Protein AF-A0A7S3ATZ0-F1 (afdb_monomer_lite)

Organism: NCBI:txid156174

Foldseek 3Di:
DVLPPVLQVVLQVPFDDFPDLAQVSSQVRSLLQLVQKDAFDPLFKAFEFEDEDDPDHGPLRPPVDPDSLDQDGQWMWGWIAGPDPFGVLKTKIKIKHKLAQDFWEKEKEFEDQDPPDDPLRPPAGTKIWMATPDDFGKTKIWDWDFDPDPDGHIHTDIDIDTPVVPDPCVVDNDDDPVVVVVVCVVVVGCNPPQDPSNSVSSCSRHVVVVVCCVVVVDHHHYDYRHHRTDVVSQVSCVVSPNPGDDDDDQDDDVPDDGPVVDDDDDDDDDDDDPSPPRRPDDDDDDDDMHMYMYIYGDDDDDPDPPPDPDDDDDDDDDDDDDDDDDD

Radius of gyration: 25.79 Å; chains: 1; bounding box: 56×49×107 Å

pLDDT: mean 75.47, std 26.55, range [22.03, 98.38]

Sequence (327 aa):
VMQNHLLQVLALVAMEQPLSFGAEHIRTEKLKVLQAIKVLTLDDLVTGQYTRCGNHKGYLEDPSIENTESTTETFAAAVLHIHNPRWDGVPFILKAGKAVTDRKAEVRIQFHTVPGAVSALTDVAANELVVRLQPEETIYWKVINKVPALKFEVQQMRMDLLYASKFDEETQPVPEAYERLLLECLAADHSHFVSADELLESWRIFTPVLRRLQDEKIKPHPYPFGSRGPSAADALAHKYGMSKFGGGITPYVEGQPPKSYAAEEEPPDDGMSESASVCSHLTSTTSHGHGSLVVPFAALPEIGVSATSASSPAVERPAPPKSMSGT

InterPro domains:
  IPR001282 Glucose-6-phosphate dehydrogenase [PR00079] (2-18)
  IPR001282 Glucose-6-phosphate dehydrogenase [PR00079] (86-112)
  IPR001282 Glucose-6-phosphate dehydrogenase [PTHR23429] (1-244)
  IPR022675 Glucose-6-phosphate dehydrogenase, C-terminal [PF02781] (1-241)

Secondary structure (DSSP, 8-state):
-IIIIIHHHHHHHHPPPPSSSSHHHHHHHHHHHHHHBPPP-GGGEEEEEEE-BTTBPPGGGSTT---TT----SEEEEEEEB-STTTTT-EEEEEEESS-S---EEEEEEEPPPTT--TTSTTSPPPEEEEEEESS-EEEEEEEEE-SSSS--EEEEEEEEEGGGTS-TTTSPPPPHHHHHHHHHHTT--TTSPPHHHHHHHHHHHHHHHHHHHHHTPPPEEEETTSSS-HHHHHHHHHTT---S-PPP---BTTB--GGGSPPPPPPPS-S-TTSGGGG---------EEEEEEEEPPPP--------------PPPPPPPPP---

Structure (mmCIF, N/CA/C/O backbone):
data_AF-A0A7S3ATZ0-F1
#
_entry.id   AF-A0A7S3ATZ0-F1
#
loop_
_atom_site.group_PDB
_atom_site.id
_atom_site.type_symbol
_atom_site.label_atom_id
_atom_site.label_alt_id
_atom_site.label_comp_id
_atom_site.label_asym_id
_atom_site.label_entity_id
_atom_site.label_seq_id
_atom_site.pdbx_PDB_ins_code
_atom_site.Cartn_x
_atom_site.Cartn_y
_atom_site.Cartn_z
_atom_site.occupancy
_atom_site.B_iso_or_equiv
_atom_site.auth_seq_id
_atom_site.auth_comp_id
_atom_site.auth_asym_id
_atom_site.auth_atom_id
_atom_site.pdbx_PDB_model_num
ATOM 1 N N . VAL A 1 1 ? 8.275 -2.253 -3.401 1.00 90.75 1 VAL A N 1
ATOM 2 C CA . VAL A 1 1 ? 7.365 -1.344 -2.659 1.00 90.75 1 VAL A CA 1
ATOM 3 C C . VAL A 1 1 ? 6.007 -1.981 -2.428 1.00 90.75 1 VAL A C 1
ATOM 5 O O . VAL A 1 1 ? 5.640 -2.140 -1.275 1.00 90.75 1 VAL A O 1
ATOM 8 N N . MET A 1 2 ? 5.264 -2.358 -3.477 1.00 94.56 2 MET A N 1
ATOM 9 C CA . MET A 1 2 ? 3.920 -2.923 -3.292 1.00 94.56 2 MET A CA 1
ATOM 10 C C . MET A 1 2 ? 3.943 -4.319 -2.644 1.00 94.56 2 MET A C 1
ATOM 12 O O . MET A 1 2 ? 3.370 -4.486 -1.575 1.00 94.56 2 MET A O 1
ATOM 16 N N . GLN A 1 3 ? 4.674 -5.276 -3.233 1.00 95.31 3 GLN A N 1
ATOM 17 C CA . GLN A 1 3 ? 4.764 -6.657 -2.729 1.00 95.31 3 GLN A CA 1
ATOM 18 C C . GLN A 1 3 ? 5.357 -6.767 -1.312 1.00 95.31 3 GLN A C 1
ATOM 20 O O . GLN A 1 3 ? 4.976 -7.672 -0.578 1.00 95.31 3 GLN A O 1
ATOM 25 N N . ASN A 1 4 ? 6.247 -5.852 -0.911 1.00 92.88 4 ASN A N 1
ATOM 26 C CA . ASN A 1 4 ? 6.840 -5.853 0.427 1.00 92.88 4 ASN A CA 1
ATOM 27 C C . ASN A 1 4 ? 6.166 -4.829 1.359 1.00 92.88 4 ASN A C 1
ATOM 29 O O . ASN A 1 4 ? 5.307 -5.196 2.145 1.00 92.88 4 ASN A O 1
ATOM 33 N N . HIS A 1 5 ? 6.515 -3.545 1.273 1.00 93.94 5 HIS A N 1
ATOM 34 C CA . HIS A 1 5 ? 6.179 -2.527 2.261 1.00 93.94 5 HIS A CA 1
ATOM 35 C C . HIS A 1 5 ? 4.670 -2.324 2.378 1.00 93.94 5 HIS A C 1
ATOM 37 O O . HIS A 1 5 ? 4.139 -2.388 3.480 1.00 93.94 5 HIS A O 1
ATOM 43 N N . LEU A 1 6 ? 3.964 -2.129 1.258 1.00 96.12 6 LEU A N 1
ATOM 44 C CA . LEU A 1 6 ? 2.517 -1.906 1.310 1.00 96.12 6 LEU A CA 1
ATOM 45 C C . LEU A 1 6 ? 1.755 -3.152 1.748 1.00 96.12 6 LEU A C 1
ATOM 47 O O . LEU A 1 6 ? 0.800 -3.031 2.508 1.00 96.12 6 LEU A O 1
ATOM 51 N N . LEU A 1 7 ? 2.186 -4.338 1.316 1.00 96.81 7 LEU A N 1
ATOM 52 C CA . LEU A 1 7 ? 1.560 -5.584 1.743 1.00 96.81 7 LEU A CA 1
ATOM 53 C C . LEU A 1 7 ? 1.782 -5.858 3.239 1.00 96.81 7 LEU A C 1
ATOM 55 O O . LEU A 1 7 ? 0.879 -6.336 3.916 1.00 96.81 7 LEU A O 1
ATOM 59 N N . GLN A 1 8 ? 2.954 -5.509 3.775 1.00 95.69 8 GLN A N 1
ATOM 60 C CA . GLN A 1 8 ? 3.247 -5.618 5.205 1.00 95.69 8 GLN A CA 1
ATOM 61 C C . GLN A 1 8 ? 2.400 -4.647 6.036 1.00 95.69 8 GLN A C 1
ATOM 63 O O . GLN A 1 8 ? 1.838 -5.044 7.055 1.00 95.69 8 GLN A O 1
ATOM 68 N N . VAL A 1 9 ? 2.236 -3.404 5.572 1.00 96.56 9 VAL A N 1
ATOM 69 C CA . VAL A 1 9 ? 1.317 -2.442 6.199 1.00 96.56 9 VAL A CA 1
ATOM 70 C C . VAL A 1 9 ? -0.130 -2.941 6.114 1.00 96.56 9 VAL A C 1
ATOM 72 O O . VAL A 1 9 ? -0.846 -2.885 7.108 1.00 96.56 9 VAL A O 1
ATOM 75 N N . LEU A 1 10 ? -0.552 -3.494 4.972 1.00 97.50 10 LEU A N 1
ATOM 76 C CA . LEU A 1 10 ? -1.880 -4.095 4.813 1.00 97.50 10 LEU A CA 1
ATOM 77 C C . LEU A 1 10 ? -2.105 -5.227 5.812 1.00 97.50 10 LEU A C 1
ATOM 79 O O . LEU A 1 10 ? -3.144 -5.245 6.465 1.00 97.50 10 LEU A O 1
ATOM 83 N N . ALA A 1 11 ? -1.141 -6.137 5.969 1.00 96.94 11 ALA A N 1
ATOM 84 C CA . ALA A 1 11 ? -1.255 -7.248 6.908 1.00 96.94 11 ALA A CA 1
ATOM 85 C C . ALA A 1 11 ? -1.446 -6.758 8.353 1.00 96.94 11 ALA A C 1
ATOM 87 O O . ALA A 1 11 ? -2.271 -7.311 9.070 1.00 96.94 11 ALA A O 1
ATOM 88 N N . LEU A 1 12 ? -0.752 -5.689 8.762 1.00 95.88 12 LEU A N 1
ATOM 89 C CA . LEU A 1 12 ? -0.921 -5.084 10.089 1.00 95.88 12 LEU A CA 1
ATOM 90 C C . LEU A 1 12 ? -2.282 -4.401 10.270 1.00 95.88 12 LEU A C 1
ATOM 92 O O . LEU A 1 12 ? -2.861 -4.473 11.348 1.00 95.88 12 LEU A O 1
ATOM 96 N N . VAL A 1 13 ? -2.796 -3.740 9.231 1.00 96.88 13 VAL A N 1
ATOM 97 C CA . VAL A 1 13 ? -4.112 -3.080 9.274 1.00 96.88 13 VAL A CA 1
ATOM 98 C C . VAL A 1 13 ? -5.250 -4.104 9.297 1.00 96.88 13 VAL A C 1
ATOM 100 O O . VAL A 1 13 ? -6.278 -3.867 9.926 1.00 96.88 13 VAL A O 1
ATOM 103 N N . ALA A 1 14 ? -5.076 -5.231 8.606 1.00 97.44 14 ALA A N 1
ATOM 104 C CA . ALA A 1 14 ? -6.135 -6.205 8.379 1.00 97.44 14 ALA A CA 1
ATOM 105 C C . ALA A 1 14 ? -6.120 -7.419 9.322 1.00 97.44 14 ALA A C 1
ATOM 107 O O . ALA A 1 14 ? -7.082 -8.190 9.306 1.00 97.44 14 ALA A O 1
ATOM 108 N N . MET A 1 15 ? -5.057 -7.625 10.105 1.00 97.12 15 MET A N 1
ATOM 109 C CA . MET A 1 15 ? -4.957 -8.779 11.002 1.00 97.12 15 MET A CA 1
ATOM 110 C C . MET A 1 15 ? -6.049 -8.788 12.072 1.00 97.12 15 MET A C 1
ATOM 112 O O . MET A 1 15 ? -6.543 -7.747 12.509 1.00 97.12 15 MET A O 1
ATOM 116 N N . GLU A 1 16 ? -6.410 -9.989 12.513 1.00 97.19 16 GLU A N 1
ATOM 117 C CA . GLU A 1 16 ? -7.215 -10.156 13.717 1.00 97.19 16 GLU A CA 1
ATOM 118 C C . GLU A 1 16 ? -6.412 -9.756 14.960 1.00 97.19 16 GLU A C 1
ATOM 120 O O . GLU A 1 16 ? -5.188 -9.608 14.924 1.00 97.19 16 GLU A O 1
ATOM 125 N N . GLN A 1 17 ? -7.105 -9.596 16.086 1.00 96.50 17 GLN A N 1
ATOM 126 C CA . GLN A 1 17 ? -6.434 -9.360 17.356 1.00 96.50 17 GLN A CA 1
ATOM 127 C C . GLN A 1 17 ? -5.549 -10.571 17.709 1.00 96.50 17 GLN A C 1
ATOM 129 O O . GLN A 1 17 ? -6.076 -11.675 17.876 1.00 96.50 17 GLN A O 1
ATOM 134 N N . PRO A 1 18 ? -4.225 -10.392 17.868 1.00 95.62 18 PRO A N 1
ATOM 135 C CA . PRO A 1 18 ? -3.355 -11.491 18.252 1.00 95.62 18 PRO A CA 1
ATOM 136 C C . PRO A 1 18 ? -3.586 -11.877 19.718 1.00 95.62 18 PRO A C 1
ATOM 138 O O . PRO A 1 18 ? -3.985 -11.055 20.544 1.00 95.62 18 PRO A O 1
ATOM 141 N N . LEU A 1 19 ? -3.271 -13.129 20.064 1.00 95.19 19 LEU A N 1
ATOM 142 C CA . LEU A 1 19 ? -3.387 -13.643 21.438 1.00 95.19 19 LEU A CA 1
ATOM 143 C C . LEU A 1 19 ? -2.526 -12.861 22.443 1.00 95.19 19 LEU A C 1
ATOM 145 O O . LEU A 1 19 ? -2.874 -12.742 23.616 1.00 95.19 19 LEU A O 1
ATOM 149 N N . SER A 1 20 ? -1.388 -12.341 21.989 1.00 94.06 20 SER A N 1
ATOM 150 C CA . SER A 1 20 ? -0.549 -11.397 22.725 1.00 94.06 20 SER A CA 1
ATOM 151 C C . SER A 1 20 ? 0.335 -10.615 21.751 1.00 94.06 20 SER A C 1
ATOM 153 O O . SER A 1 20 ? 0.371 -10.916 20.560 1.00 94.06 20 SER A O 1
ATOM 155 N N . PHE A 1 21 ? 1.109 -9.657 22.261 1.00 90.38 21 PHE A N 1
ATOM 156 C CA . PHE A 1 21 ? 2.118 -8.936 21.477 1.00 90.38 21 PHE A CA 1
ATOM 157 C C . PHE A 1 21 ? 3.422 -9.723 21.254 1.00 90.38 21 PHE A C 1
ATOM 159 O O . PHE A 1 21 ? 4.434 -9.141 20.886 1.00 90.38 21 PHE A O 1
ATOM 166 N N . GLY A 1 22 ? 3.429 -11.038 21.495 1.00 91.19 22 GLY A N 1
ATOM 167 C CA . GLY A 1 22 ? 4.570 -11.882 21.144 1.00 91.19 22 GLY A CA 1
ATOM 168 C C . GLY A 1 22 ? 4.713 -12.023 19.626 1.00 91.19 22 GLY A C 1
ATOM 169 O O . GLY A 1 22 ? 3.710 -12.177 18.926 1.00 91.19 22 GLY A O 1
ATOM 170 N N . ALA A 1 23 ? 5.957 -12.030 19.136 1.00 91.00 23 ALA A N 1
ATOM 171 C CA . ALA A 1 23 ? 6.291 -12.073 17.709 1.00 91.00 23 ALA A CA 1
ATOM 172 C C . ALA A 1 23 ? 5.500 -13.133 16.928 1.00 91.00 23 ALA A C 1
ATOM 174 O O . ALA A 1 23 ? 4.887 -12.831 15.906 1.00 91.00 23 ALA A O 1
ATOM 175 N N . GLU A 1 24 ? 5.454 -14.365 17.437 1.00 92.50 24 GLU A N 1
ATOM 176 C CA . GLU A 1 24 ? 4.786 -15.485 16.766 1.00 92.50 24 GLU A CA 1
ATOM 177 C C . GLU A 1 24 ? 3.262 -15.323 16.693 1.00 92.50 24 GLU A C 1
ATOM 179 O O . GLU A 1 24 ? 2.648 -15.690 15.691 1.00 92.50 24 GLU A O 1
ATOM 184 N N . HIS A 1 25 ? 2.635 -14.715 17.705 1.00 94.44 25 HIS A N 1
ATOM 185 C CA . HIS A 1 25 ? 1.196 -14.449 17.677 1.00 94.44 25 HIS A CA 1
ATOM 186 C C . HIS A 1 25 ? 0.850 -13.368 16.650 1.00 94.44 25 HIS A C 1
ATOM 188 O O . HIS A 1 25 ? -0.097 -13.537 15.887 1.00 94.44 25 HIS A O 1
ATOM 194 N N . ILE A 1 26 ? 1.646 -12.296 16.571 1.00 94.19 26 ILE A N 1
ATOM 195 C CA . ILE A 1 26 ? 1.470 -11.244 15.558 1.00 94.19 26 ILE A CA 1
ATOM 196 C C . ILE A 1 26 ? 1.667 -11.822 14.151 1.00 94.19 26 ILE A C 1
ATOM 198 O O . ILE A 1 26 ? 0.839 -11.617 13.264 1.00 94.19 26 ILE A O 1
ATOM 202 N N . ARG A 1 27 ? 2.741 -12.590 13.944 1.00 94.50 27 ARG A N 1
ATOM 203 C CA . ARG A 1 27 ? 3.042 -13.249 12.663 1.00 94.50 27 ARG A CA 1
ATOM 204 C C . ARG A 1 27 ? 1.935 -14.185 12.216 1.00 94.50 27 ARG A C 1
ATOM 206 O O . ARG A 1 27 ? 1.560 -14.160 11.048 1.00 94.50 27 ARG A O 1
ATOM 213 N N . THR A 1 28 ? 1.384 -14.961 13.145 1.00 95.81 28 THR A N 1
ATOM 214 C CA . THR A 1 28 ? 0.274 -15.875 12.867 1.00 95.81 28 THR A CA 1
ATOM 215 C C . THR A 1 28 ? -0.929 -15.122 12.298 1.00 95.81 28 THR A C 1
ATOM 217 O O . THR A 1 28 ? -1.471 -15.532 11.272 1.00 95.81 28 THR A O 1
ATOM 220 N N . GLU A 1 29 ? -1.327 -13.997 12.900 1.00 96.94 29 GLU A N 1
ATOM 221 C CA . GLU A 1 29 ? -2.476 -13.231 12.401 1.00 96.94 29 GLU A CA 1
ATOM 222 C C . GLU A 1 29 ? -2.180 -12.513 11.075 1.00 96.94 29 GLU A C 1
ATOM 224 O O . GLU A 1 29 ? -3.032 -12.495 10.184 1.00 96.94 29 GLU A O 1
ATOM 229 N N . LYS A 1 30 ? -0.953 -12.007 10.880 1.00 96.88 30 LYS A N 1
ATOM 230 C CA . LYS A 1 30 ? -0.514 -11.467 9.580 1.00 96.88 30 LYS A CA 1
ATOM 231 C C . LYS A 1 30 ? -0.566 -12.531 8.483 1.00 96.88 30 LYS A C 1
ATOM 233 O O . LYS A 1 30 ? -1.073 -12.267 7.394 1.00 96.88 30 LYS A O 1
ATOM 238 N N . LEU A 1 31 ? -0.070 -13.737 8.758 1.00 97.06 31 LEU A N 1
ATOM 239 C CA . LEU A 1 31 ? -0.040 -14.828 7.788 1.00 97.06 31 LEU A CA 1
ATOM 240 C C . LEU A 1 31 ? -1.453 -15.259 7.376 1.00 97.06 31 LEU A C 1
ATOM 242 O O . LEU A 1 31 ? -1.701 -15.425 6.183 1.00 97.06 31 LEU A O 1
ATOM 246 N N . LYS A 1 32 ? -2.400 -15.358 8.322 1.00 97.88 32 LYS A N 1
ATOM 247 C CA . LYS A 1 32 ? -3.812 -15.660 8.013 1.00 97.88 32 LYS A CA 1
ATOM 248 C C . LYS A 1 32 ? -4.417 -14.659 7.033 1.00 97.88 32 LYS A C 1
ATOM 250 O O . LYS A 1 32 ? -5.139 -15.056 6.120 1.00 97.88 32 LYS A O 1
ATOM 255 N N . VAL A 1 33 ? -4.112 -13.369 7.196 1.00 98.06 33 VAL A N 1
ATOM 256 C CA . VAL A 1 33 ? -4.547 -12.335 6.249 1.00 98.06 33 VAL A CA 1
ATOM 257 C C . VAL A 1 33 ? -3.968 -12.595 4.866 1.00 98.06 33 VAL A C 1
ATOM 259 O O . VAL A 1 33 ? -4.720 -12.625 3.897 1.00 98.06 33 VAL A O 1
ATOM 262 N N . LEU A 1 34 ? -2.654 -12.810 4.761 1.00 98.06 34 LEU A N 1
ATOM 263 C CA . LEU A 1 34 ? -1.998 -13.031 3.469 1.00 98.06 34 LEU A CA 1
ATOM 264 C C . LEU A 1 34 ? -2.543 -14.276 2.752 1.00 98.06 34 LEU A C 1
ATOM 266 O O . LEU A 1 34 ? -2.806 -14.224 1.552 1.00 98.06 34 LEU A O 1
ATOM 270 N N . GLN A 1 35 ? -2.801 -15.355 3.494 1.00 98.19 35 GLN A N 1
ATOM 271 C CA . GLN A 1 35 ? -3.436 -16.571 2.976 1.00 98.19 35 GLN A CA 1
ATOM 272 C C . GLN A 1 35 ? -4.861 -16.320 2.466 1.00 98.19 35 GLN A C 1
ATOM 274 O O . GLN A 1 35 ? -5.275 -16.913 1.470 1.00 98.19 35 GLN A O 1
ATOM 279 N N . ALA A 1 36 ? -5.602 -15.412 3.106 1.00 98.06 36 ALA A N 1
ATOM 280 C CA . ALA A 1 36 ? -6.949 -15.030 2.694 1.00 98.06 36 ALA A CA 1
ATOM 281 C C . ALA A 1 36 ? -6.976 -14.066 1.490 1.00 98.06 36 ALA A C 1
ATOM 283 O O . ALA A 1 36 ? -8.039 -13.856 0.903 1.00 98.06 36 ALA A O 1
ATOM 284 N N . ILE A 1 37 ? -5.844 -13.479 1.084 1.00 98.31 37 ILE A N 1
ATOM 285 C CA . ILE A 1 37 ? -5.796 -12.589 -0.081 1.00 98.31 37 ILE A CA 1
ATOM 286 C C . ILE A 1 37 ? -5.870 -13.402 -1.378 1.00 98.31 37 ILE A C 1
ATOM 288 O O . ILE A 1 37 ? -5.055 -14.300 -1.647 1.00 98.31 37 ILE A O 1
ATOM 292 N N . LYS A 1 38 ? -6.839 -13.040 -2.225 1.00 96.25 38 LYS A N 1
ATOM 293 C CA . LYS A 1 38 ? -6.933 -13.541 -3.601 1.00 96.25 38 LYS A CA 1
ATOM 294 C C . LYS A 1 38 ? -5.705 -13.144 -4.415 1.00 96.25 38 LYS A C 1
ATOM 296 O O . LYS A 1 38 ? -5.159 -12.058 -4.261 1.00 96.25 38 LYS A O 1
ATOM 301 N N . VAL A 1 39 ? -5.306 -14.026 -5.329 1.00 97.88 39 VAL A N 1
ATOM 302 C CA . VAL A 1 39 ? -4.267 -13.714 -6.317 1.00 97.88 39 VAL A CA 1
ATOM 303 C C . VAL A 1 39 ? -4.688 -12.479 -7.114 1.00 97.88 39 VAL A C 1
ATOM 305 O O . VAL A 1 39 ? -5.814 -12.424 -7.608 1.00 97.88 39 VAL A O 1
ATOM 308 N N . LEU A 1 40 ? -3.783 -11.506 -7.231 1.00 98.06 40 LEU A N 1
ATOM 309 C CA . LEU A 1 40 ? -4.034 -10.269 -7.961 1.00 98.06 40 LEU A CA 1
ATOM 310 C C . LEU A 1 40 ? -4.184 -10.563 -9.459 1.00 98.06 40 LEU A C 1
ATOM 312 O O . LEU A 1 40 ? -3.402 -11.320 -10.039 1.00 98.06 40 LEU A O 1
ATOM 316 N N . THR A 1 41 ? -5.179 -9.943 -10.087 1.00 96.94 41 THR A N 1
ATOM 317 C CA . THR A 1 41 ? -5.451 -10.071 -11.523 1.00 96.94 41 THR A CA 1
ATOM 318 C C . THR A 1 41 ? -5.247 -8.735 -12.236 1.00 96.94 41 THR A C 1
ATOM 320 O O . THR A 1 41 ? -5.147 -7.691 -11.593 1.00 96.94 41 THR A O 1
ATOM 323 N N . LEU A 1 42 ? -5.175 -8.758 -13.570 1.00 96.38 42 LEU A N 1
ATOM 324 C CA . LEU A 1 42 ? -5.035 -7.536 -14.372 1.00 96.38 42 LEU A CA 1
ATOM 325 C C . LEU A 1 42 ? -6.271 -6.624 -14.283 1.00 96.38 42 LEU A C 1
ATOM 327 O O . LEU A 1 42 ? -6.121 -5.414 -14.388 1.00 96.38 42 LEU A O 1
ATOM 331 N N . ASP A 1 43 ? -7.464 -7.172 -14.029 1.00 96.06 43 ASP A N 1
ATOM 332 C CA . ASP A 1 43 ? -8.706 -6.386 -13.912 1.00 96.06 43 ASP A CA 1
ATOM 333 C C . ASP A 1 43 ? -8.726 -5.476 -12.673 1.00 96.06 43 ASP A C 1
ATOM 335 O O . ASP A 1 43 ? -9.495 -4.510 -12.607 1.00 96.06 43 ASP A O 1
ATOM 339 N N . ASP A 1 44 ? -7.867 -5.797 -11.704 1.00 96.81 44 ASP A N 1
ATOM 340 C CA . ASP A 1 44 ? -7.693 -5.095 -10.437 1.00 96.81 44 ASP A CA 1
ATOM 341 C C . ASP A 1 44 ? -6.319 -4.426 -10.333 1.00 96.81 44 ASP A C 1
ATOM 343 O O . ASP A 1 44 ? -5.908 -4.022 -9.245 1.00 96.81 44 ASP A O 1
ATOM 347 N N . LEU A 1 45 ? -5.596 -4.302 -11.451 1.00 97.75 45 LEU A N 1
ATOM 348 C CA . LEU A 1 45 ? -4.277 -3.688 -11.510 1.00 97.75 45 LEU A CA 1
ATOM 349 C C . LEU A 1 45 ? -4.209 -2.634 -12.616 1.00 97.75 45 LEU A C 1
ATOM 351 O O . LEU A 1 45 ? -4.428 -2.905 -13.790 1.00 97.75 45 LEU A O 1
ATOM 355 N N . VAL A 1 46 ? -3.788 -1.434 -12.237 1.00 97.81 46 VAL A N 1
ATOM 356 C CA . VAL A 1 46 ? -3.403 -0.367 -13.160 1.00 97.81 46 VAL A CA 1
ATOM 357 C C . VAL A 1 46 ? -1.923 -0.082 -12.982 1.00 97.81 46 VAL A C 1
ATOM 359 O O . VAL A 1 46 ? -1.473 0.255 -11.888 1.00 97.81 46 VAL A O 1
ATOM 362 N N . THR A 1 47 ? -1.166 -0.164 -14.068 1.00 98.12 47 THR A N 1
ATOM 363 C CA . THR A 1 47 ? 0.258 0.174 -14.109 1.00 98.12 47 THR A CA 1
ATOM 364 C C . THR A 1 47 ? 0.477 1.488 -14.849 1.00 98.12 47 THR A C 1
ATOM 366 O O . THR A 1 47 ? -0.316 1.879 -15.705 1.00 98.12 47 THR A O 1
ATOM 369 N N . GLY A 1 48 ? 1.547 2.209 -14.519 1.00 97.50 48 GLY A N 1
ATOM 370 C CA . GLY A 1 48 ? 1.867 3.477 -15.165 1.00 97.50 48 GLY A CA 1
ATOM 371 C C . GLY A 1 48 ? 3.361 3.714 -15.339 1.00 97.50 48 GLY A C 1
ATOM 372 O O . GLY A 1 48 ? 4.172 3.163 -14.595 1.00 97.50 48 GLY A O 1
ATOM 373 N N . GLN A 1 49 ? 3.714 4.560 -16.306 1.00 97.69 49 GLN A N 1
ATOM 374 C CA . GLN A 1 49 ? 5.082 5.003 -16.573 1.00 97.69 49 GLN A CA 1
ATOM 375 C C . GLN A 1 49 ? 5.128 6.525 -16.768 1.00 97.69 49 GLN A C 1
ATOM 377 O O . GLN A 1 49 ? 4.337 7.075 -17.537 1.00 97.69 49 GLN A O 1
ATOM 382 N N . TYR A 1 50 ? 6.018 7.222 -16.049 1.00 96.56 50 TYR A N 1
ATOM 383 C CA . TYR A 1 50 ? 6.036 8.687 -16.095 1.00 96.56 50 TYR A CA 1
ATOM 384 C C . TYR A 1 50 ? 6.637 9.230 -17.397 1.00 96.56 50 TYR A C 1
ATOM 386 O O . TYR A 1 50 ? 7.665 8.755 -17.887 1.00 96.56 50 TYR A O 1
ATOM 394 N N . THR A 1 51 ? 6.024 10.287 -17.921 1.00 96.62 51 THR A N 1
ATOM 395 C CA . THR A 1 51 ? 6.438 11.010 -19.126 1.00 96.62 51 THR A CA 1
ATOM 396 C C . THR A 1 51 ? 6.955 12.403 -18.782 1.00 96.62 51 THR A C 1
ATOM 398 O O . THR A 1 51 ? 6.689 12.938 -17.702 1.00 96.62 51 THR A O 1
ATOM 401 N N . ARG A 1 52 ? 7.685 13.015 -19.719 1.00 95.38 52 ARG A N 1
ATOM 402 C CA . ARG A 1 52 ? 8.231 14.368 -19.570 1.00 95.38 52 ARG A CA 1
ATOM 403 C C . ARG A 1 52 ? 7.136 15.382 -19.211 1.00 95.38 52 ARG A C 1
ATOM 405 O O . ARG A 1 52 ? 6.096 15.414 -19.865 1.00 95.38 52 ARG A O 1
ATOM 412 N N . CYS A 1 53 ? 7.391 16.235 -18.217 1.00 93.25 53 CYS A N 1
ATOM 413 C CA . CYS A 1 53 ? 6.628 17.470 -17.968 1.00 93.25 53 CYS A CA 1
ATOM 414 C C . CYS A 1 53 ? 7.625 18.615 -17.806 1.00 93.25 53 CYS A C 1
ATOM 416 O O . CYS A 1 53 ? 8.503 18.564 -16.941 1.00 93.25 53 CYS A O 1
ATOM 418 N N . GLY A 1 54 ? 7.504 19.649 -18.641 1.00 90.94 54 GLY A N 1
ATOM 419 C CA . GLY A 1 54 ? 8.377 20.820 -18.573 1.00 90.94 54 GLY A CA 1
ATOM 420 C C . GLY A 1 54 ? 9.849 20.428 -18.727 1.00 90.94 54 GLY A C 1
ATOM 421 O O . GLY A 1 54 ? 10.229 19.814 -19.728 1.00 90.94 54 GLY A O 1
ATOM 422 N N . ASN A 1 55 ? 10.657 20.760 -17.717 1.00 90.12 55 ASN A N 1
ATOM 423 C CA . ASN A 1 55 ? 12.093 20.463 -17.674 1.00 90.12 55 ASN A CA 1
ATOM 424 C C . ASN A 1 55 ? 12.425 19.091 -17.058 1.00 90.12 55 ASN A C 1
ATOM 426 O O . ASN A 1 55 ? 13.587 18.686 -17.065 1.00 90.12 55 ASN A O 1
ATOM 430 N N . HIS A 1 56 ? 11.435 18.371 -16.522 1.00 91.94 56 HIS A N 1
ATOM 431 C CA . HIS A 1 56 ? 11.637 17.055 -15.923 1.00 91.94 56 HIS A CA 1
ATOM 432 C C . HIS A 1 56 ? 11.527 15.968 -16.985 1.00 91.94 56 HIS A C 1
ATOM 434 O O . HIS A 1 56 ? 10.484 15.833 -17.627 1.00 91.94 56 HIS A O 1
ATOM 440 N N . LYS A 1 57 ? 12.602 15.193 -17.142 1.00 93.31 57 LYS A N 1
ATOM 441 C CA . LYS A 1 57 ? 12.701 14.090 -18.101 1.00 93.31 57 LYS A CA 1
ATOM 442 C C . LYS A 1 57 ? 11.701 12.969 -17.803 1.00 93.31 57 LYS A C 1
ATOM 444 O O . LYS A 1 57 ? 11.408 12.678 -16.642 1.00 93.31 57 LYS A O 1
ATOM 449 N N . GLY A 1 58 ? 11.200 12.337 -18.863 1.00 94.19 58 GLY A N 1
ATOM 450 C CA . GLY A 1 58 ? 10.414 11.101 -18.771 1.00 94.19 58 GLY A CA 1
ATOM 451 C C . GLY A 1 58 ? 11.272 9.889 -18.395 1.00 94.19 58 GLY A C 1
ATOM 452 O O . GLY A 1 58 ? 12.497 9.966 -18.428 1.00 94.19 58 GLY A O 1
ATOM 453 N N . TYR A 1 59 ? 10.642 8.761 -18.055 1.00 95.56 59 TYR A N 1
ATOM 454 C CA . TYR A 1 59 ? 11.366 7.536 -17.690 1.00 95.56 59 TYR A CA 1
ATOM 455 C C . TYR A 1 59 ? 12.299 7.101 -18.822 1.00 95.56 59 TYR A C 1
ATOM 457 O O . TYR A 1 59 ? 13.503 7.029 -18.623 1.00 95.56 59 TYR A O 1
ATOM 465 N N . LEU A 1 60 ? 11.763 6.960 -20.036 1.00 94.56 60 LEU A N 1
ATOM 466 C CA . LEU A 1 60 ? 12.503 6.547 -21.236 1.00 94.56 60 LEU A CA 1
ATOM 467 C C . LEU A 1 60 ? 13.553 7.566 -21.726 1.00 94.56 60 LEU A C 1
ATOM 469 O O . LEU A 1 60 ? 14.297 7.274 -22.654 1.00 94.56 60 LEU A O 1
ATOM 473 N N . GLU A 1 61 ? 13.604 8.763 -21.137 1.00 93.19 61 GLU A N 1
ATOM 474 C CA . GLU A 1 61 ? 14.602 9.798 -21.450 1.00 93.19 61 GLU A CA 1
ATOM 475 C C . GLU A 1 61 ? 15.818 9.746 -20.504 1.00 93.19 61 GLU A C 1
ATOM 477 O O . GLU A 1 61 ? 16.758 10.541 -20.644 1.00 93.19 61 GLU A O 1
ATOM 482 N N . ASP A 1 62 ? 15.800 8.853 -19.511 1.00 91.62 62 ASP A N 1
ATOM 483 C CA . ASP A 1 62 ? 16.944 8.583 -18.649 1.00 91.62 62 ASP A CA 1
ATOM 484 C C . ASP A 1 62 ? 18.024 7.823 -19.446 1.00 91.62 62 ASP A C 1
ATOM 486 O O . ASP A 1 62 ? 17.746 6.749 -19.984 1.00 91.62 62 ASP A O 1
ATOM 490 N N . PRO A 1 63 ? 19.265 8.344 -19.533 1.00 90.50 63 PRO A N 1
ATOM 491 C CA . PRO A 1 63 ? 20.328 7.728 -20.327 1.00 90.50 63 PRO A CA 1
ATOM 492 C C . PRO A 1 63 ? 20.763 6.345 -19.819 1.00 90.50 63 PRO A C 1
ATOM 494 O O . PRO A 1 63 ? 21.427 5.624 -20.556 1.00 90.50 63 PRO A O 1
ATOM 497 N N . SER A 1 64 ? 20.419 5.971 -18.581 1.00 92.50 64 SER A N 1
ATOM 498 C CA . SER A 1 64 ? 20.664 4.623 -18.050 1.00 92.50 64 SER A CA 1
ATOM 499 C C . SER A 1 64 ? 19.699 3.567 -18.601 1.00 92.50 64 SER A C 1
ATOM 501 O O . SER A 1 64 ? 19.903 2.373 -18.384 1.00 92.50 64 SER A O 1
ATOM 503 N N . ILE A 1 65 ? 18.653 3.982 -19.322 1.00 91.81 65 ILE A N 1
ATOM 504 C CA . ILE A 1 65 ? 17.665 3.088 -19.917 1.00 91.81 65 ILE A CA 1
ATOM 505 C C . ILE A 1 65 ? 18.017 2.853 -21.381 1.00 91.81 65 ILE A C 1
ATOM 507 O O . ILE A 1 65 ? 17.679 3.636 -22.263 1.00 91.81 65 ILE A O 1
ATOM 511 N N . GLU A 1 66 ? 18.678 1.729 -21.642 1.00 88.50 66 GLU A N 1
ATOM 512 C CA . GLU A 1 66 ? 19.110 1.347 -22.992 1.00 88.50 66 GLU A CA 1
ATOM 513 C C . GLU A 1 66 ? 17.933 0.975 -23.912 1.00 88.50 66 GLU A C 1
ATOM 515 O O . GLU A 1 66 ? 17.999 1.158 -25.126 1.00 88.50 66 GLU A O 1
ATOM 520 N N . ASN A 1 67 ? 16.841 0.453 -23.341 1.00 89.62 67 ASN A N 1
ATOM 521 C CA . ASN A 1 67 ? 15.662 0.027 -24.091 1.00 89.62 67 ASN A CA 1
ATOM 522 C C . ASN A 1 67 ? 14.588 1.125 -24.130 1.00 89.62 67 ASN A C 1
ATOM 524 O O . ASN A 1 67 ? 13.825 1.294 -23.177 1.00 89.62 67 ASN A O 1
ATOM 528 N N . THR A 1 68 ? 14.466 1.806 -25.269 1.00 87.56 68 THR A N 1
ATOM 529 C CA . THR A 1 68 ? 13.451 2.848 -25.498 1.00 87.56 68 THR A CA 1
ATOM 530 C C . THR A 1 68 ? 12.017 2.316 -25.586 1.00 87.56 68 THR A C 1
ATOM 532 O O . THR A 1 68 ? 11.081 3.097 -25.472 1.00 87.56 68 THR A O 1
ATOM 535 N N . GLU A 1 69 ? 11.821 1.001 -25.728 1.00 89.94 69 GLU A N 1
ATOM 536 C CA . GLU A 1 69 ? 10.511 0.330 -25.670 1.00 89.94 69 GLU A CA 1
ATOM 537 C C . GLU A 1 69 ? 10.287 -0.374 -24.316 1.00 89.94 69 GLU A C 1
ATOM 539 O O . GLU A 1 69 ? 9.540 -1.351 -24.222 1.00 89.94 69 GLU A O 1
ATOM 544 N N . SER A 1 70 ? 10.966 0.073 -23.254 1.00 94.06 70 SER A N 1
ATOM 545 C CA . SER A 1 70 ? 10.806 -0.488 -21.910 1.00 94.06 70 SER A CA 1
ATOM 546 C C . SER A 1 70 ? 9.366 -0.346 -21.407 1.00 94.06 70 SER A C 1
ATOM 548 O O . SER A 1 70 ? 8.827 0.756 -21.304 1.00 94.06 70 SER A O 1
ATOM 550 N N . THR A 1 71 ? 8.754 -1.468 -21.027 1.00 94.94 71 THR A N 1
ATOM 551 C CA . THR A 1 71 ? 7.415 -1.521 -20.416 1.00 94.94 71 THR A CA 1
ATOM 552 C C . THR A 1 71 ? 7.461 -1.512 -18.888 1.00 94.94 71 THR A C 1
ATOM 554 O O . THR A 1 71 ? 6.437 -1.728 -18.251 1.00 94.94 71 THR A O 1
ATOM 557 N N . THR A 1 72 ? 8.630 -1.253 -18.291 1.00 95.25 72 THR A N 1
ATOM 558 C CA . THR A 1 72 ? 8.800 -1.229 -16.834 1.00 95.25 72 THR A CA 1
ATOM 559 C C . THR A 1 72 ? 7.912 -0.172 -16.190 1.00 95.25 72 THR A C 1
ATOM 561 O O . THR A 1 72 ? 7.907 1.002 -16.574 1.00 95.25 72 THR A O 1
ATOM 564 N N . GLU A 1 73 ? 7.192 -0.585 -15.161 1.00 96.19 73 GLU A N 1
ATOM 565 C CA . GLU A 1 73 ? 6.253 0.237 -14.426 1.00 96.19 73 GLU A CA 1
ATOM 566 C C . GLU A 1 73 ? 6.979 1.146 -13.426 1.00 96.19 73 GLU A C 1
ATOM 568 O O . GLU A 1 73 ? 7.822 0.719 -12.633 1.00 96.19 73 GLU A O 1
ATOM 573 N N . THR A 1 74 ? 6.606 2.422 -13.399 1.00 96.62 74 THR A N 1
ATOM 574 C CA . THR A 1 74 ? 7.044 3.389 -12.378 1.00 96.62 74 THR A CA 1
ATOM 575 C C . THR A 1 74 ? 5.920 3.759 -11.414 1.00 96.62 74 THR A C 1
ATOM 577 O O . THR A 1 74 ? 6.152 4.473 -10.434 1.00 96.62 74 THR A O 1
ATOM 580 N N . PHE A 1 75 ? 4.712 3.268 -11.688 1.00 97.50 75 PHE A N 1
ATOM 581 C CA . PHE A 1 75 ? 3.501 3.422 -10.902 1.00 97.50 75 PHE A CA 1
ATOM 582 C C . PHE A 1 75 ? 2.677 2.132 -10.951 1.00 97.50 75 PHE A C 1
ATOM 584 O O . PHE A 1 75 ? 2.584 1.496 -11.999 1.00 97.50 75 PHE A O 1
ATOM 591 N N . ALA A 1 76 ? 2.032 1.781 -9.843 1.00 97.50 76 ALA A N 1
ATOM 592 C CA . ALA A 1 76 ? 1.024 0.734 -9.788 1.00 97.50 76 ALA A CA 1
ATOM 593 C C . ALA A 1 76 ? -0.084 1.100 -8.790 1.00 97.50 76 ALA A C 1
ATOM 595 O O . ALA A 1 76 ? 0.198 1.565 -7.683 1.00 97.50 76 ALA A O 1
ATOM 596 N N . ALA A 1 77 ? -1.333 0.850 -9.168 1.00 97.06 77 ALA A N 1
ATOM 597 C CA . ALA A 1 77 ? -2.494 0.844 -8.291 1.00 97.06 77 ALA A CA 1
ATOM 598 C C . ALA A 1 77 ? -3.161 -0.532 -8.378 1.00 97.06 77 ALA A C 1
ATOM 600 O O . ALA A 1 77 ? -3.534 -0.951 -9.469 1.00 97.06 77 ALA A O 1
ATOM 601 N N . ALA A 1 78 ? -3.280 -1.231 -7.255 1.00 97.25 78 ALA A N 1
ATOM 602 C CA . ALA A 1 78 ? -3.834 -2.576 -7.180 1.00 97.25 78 ALA A CA 1
ATOM 603 C C . ALA A 1 78 ? -4.973 -2.632 -6.164 1.00 97.25 78 ALA A C 1
ATOM 605 O O . ALA A 1 78 ? -4.857 -2.037 -5.092 1.00 97.25 78 ALA A O 1
ATOM 606 N N . VAL A 1 79 ? -6.031 -3.378 -6.470 1.00 97.06 79 VAL A N 1
ATOM 607 C CA . VAL A 1 79 ? -7.098 -3.697 -5.518 1.00 97.06 79 VAL A CA 1
ATOM 608 C C . VAL A 1 79 ? -6.947 -5.141 -5.065 1.00 97.06 79 VAL A C 1
ATOM 610 O O . VAL A 1 79 ? -6.886 -6.062 -5.873 1.00 97.06 79 VAL A O 1
ATOM 613 N N . LEU A 1 80 ? -6.852 -5.338 -3.754 1.00 97.50 80 LEU A N 1
ATOM 614 C CA . LEU A 1 80 ? -6.779 -6.647 -3.123 1.00 97.50 80 LEU A CA 1
ATOM 615 C C . LEU A 1 80 ? -8.057 -6.914 -2.335 1.00 97.50 80 LEU A C 1
ATOM 617 O O . LEU A 1 80 ? -8.630 -6.018 -1.717 1.00 97.50 80 LEU A O 1
ATOM 621 N N . HIS A 1 81 ? -8.470 -8.176 -2.329 1.00 96.56 81 HIS A N 1
ATOM 622 C CA . HIS A 1 81 ? -9.627 -8.648 -1.580 1.00 96.56 81 HIS A CA 1
ATOM 623 C C . HIS A 1 81 ? -9.191 -9.725 -0.594 1.00 96.56 81 HIS A C 1
ATOM 625 O O . HIS A 1 81 ? -8.566 -10.717 -0.987 1.00 96.56 81 HIS A O 1
ATOM 631 N N . ILE A 1 82 ? -9.533 -9.522 0.678 1.00 97.31 82 ILE A N 1
ATOM 632 C CA . ILE A 1 82 ? -9.240 -10.445 1.773 1.00 97.31 82 ILE A CA 1
ATOM 633 C C . ILE A 1 82 ? -10.494 -11.287 2.017 1.00 97.31 82 ILE A C 1
ATOM 635 O O . ILE A 1 82 ? -11.516 -10.780 2.467 1.00 97.31 82 ILE A O 1
ATOM 639 N N . HIS A 1 83 ? -10.423 -12.580 1.713 1.00 96.38 83 HIS A N 1
ATOM 640 C CA . HIS A 1 83 ? -11.537 -13.513 1.871 1.00 96.38 83 HIS A CA 1
ATOM 641 C C . HIS A 1 83 ? -11.629 -14.045 3.298 1.00 96.38 83 HIS A C 1
ATOM 643 O O . HIS A 1 83 ? -11.268 -15.185 3.585 1.00 96.38 83 HIS A O 1
ATOM 649 N N . ASN A 1 84 ? -12.134 -13.207 4.197 1.00 94.81 84 ASN A N 1
ATOM 650 C CA . ASN A 1 84 ? -12.506 -13.606 5.546 1.00 94.81 84 ASN A CA 1
ATOM 651 C C . ASN A 1 84 ? -13.775 -12.855 6.003 1.00 94.81 84 ASN A C 1
ATOM 653 O O . ASN A 1 84 ? -14.159 -11.875 5.368 1.00 94.81 84 ASN A O 1
ATOM 657 N N . PRO A 1 85 ? -14.437 -13.283 7.094 1.00 95.19 85 PRO A N 1
ATOM 658 C CA . PRO A 1 85 ? -15.681 -12.652 7.542 1.00 95.19 85 PRO A CA 1
ATOM 659 C C . PRO A 1 85 ? -15.565 -11.160 7.889 1.00 95.19 85 PRO A C 1
ATOM 661 O O . PRO A 1 85 ? -16.547 -10.437 7.773 1.00 95.19 85 PRO A O 1
ATOM 664 N N . ARG A 1 86 ? -14.388 -10.693 8.329 1.00 95.25 86 ARG A N 1
ATOM 665 C CA . ARG A 1 86 ? -14.166 -9.292 8.722 1.00 95.25 86 ARG A CA 1
ATOM 666 C C . ARG A 1 86 ? -14.111 -8.353 7.517 1.00 95.25 86 ARG A C 1
ATOM 668 O O . ARG A 1 86 ? -14.603 -7.233 7.602 1.00 95.25 86 ARG A O 1
ATOM 675 N N . TRP A 1 87 ? -13.474 -8.795 6.437 1.00 95.88 87 TRP A N 1
ATOM 676 C CA . TRP A 1 87 ? -13.135 -7.968 5.277 1.00 95.88 87 TRP A CA 1
ATOM 677 C C . TRP A 1 87 ? -13.901 -8.353 4.010 1.00 95.88 87 TRP A C 1
ATOM 679 O O . TRP A 1 87 ? -13.566 -7.886 2.919 1.00 95.88 87 TRP A O 1
ATOM 689 N N . ASP A 1 88 ? -14.933 -9.187 4.134 1.00 92.94 88 ASP A N 1
ATOM 690 C CA . ASP A 1 88 ? -15.773 -9.551 3.000 1.00 92.94 88 ASP A CA 1
ATOM 691 C C . ASP A 1 88 ? -16.414 -8.303 2.372 1.00 92.94 88 ASP A C 1
ATOM 693 O O . ASP A 1 88 ? -16.921 -7.416 3.058 1.00 92.94 88 ASP A O 1
ATOM 697 N N . GLY A 1 89 ? -16.328 -8.203 1.046 1.00 88.75 89 GLY A N 1
ATOM 698 C CA . GLY A 1 89 ? -16.796 -7.039 0.289 1.00 88.75 89 GLY A CA 1
ATOM 699 C C . GLY A 1 89 ? -15.951 -5.761 0.419 1.00 88.75 89 GLY A C 1
ATOM 700 O O . GLY A 1 89 ? -16.248 -4.786 -0.268 1.00 88.75 89 GLY A O 1
ATOM 701 N N . VAL A 1 90 ? -14.885 -5.744 1.227 1.00 93.88 90 VAL A N 1
ATOM 702 C CA . VAL A 1 90 ? -14.037 -4.559 1.436 1.00 93.88 90 VAL A CA 1
ATOM 703 C C . VAL A 1 90 ? -12.833 -4.555 0.473 1.00 93.88 90 VAL A C 1
ATOM 705 O O . VAL A 1 90 ? -11.952 -5.410 0.594 1.00 93.88 90 VAL A O 1
ATOM 708 N N . PRO A 1 91 ? -12.736 -3.606 -0.482 1.00 94.56 91 PRO A N 1
ATOM 709 C CA . PRO A 1 91 ? -11.571 -3.477 -1.368 1.00 94.56 91 PRO A CA 1
ATOM 710 C C . PRO A 1 91 ? -10.371 -2.788 -0.699 1.00 94.56 91 PRO A C 1
ATOM 712 O O . PRO A 1 91 ? -10.460 -1.634 -0.301 1.00 94.56 91 PRO A O 1
ATOM 715 N N . PHE A 1 92 ? -9.203 -3.429 -0.666 1.00 96.38 92 PHE A N 1
ATOM 716 C CA . PHE A 1 92 ? -7.953 -2.809 -0.208 1.00 96.38 92 PHE A CA 1
ATOM 717 C C . PHE A 1 92 ? -7.186 -2.234 -1.391 1.00 96.38 92 PHE A C 1
ATOM 719 O O . PHE A 1 92 ? -6.689 -2.993 -2.221 1.00 96.38 92 PHE A O 1
ATOM 726 N N . ILE A 1 93 ? -7.036 -0.911 -1.467 1.00 95.12 93 ILE A N 1
ATOM 727 C CA . ILE A 1 93 ? -6.330 -0.281 -2.585 1.00 95.12 93 ILE A CA 1
ATOM 728 C C . ILE A 1 93 ? -4.896 0.066 -2.197 1.00 95.12 93 ILE A C 1
ATOM 730 O O . ILE A 1 93 ? -4.645 0.897 -1.324 1.00 95.12 93 ILE A O 1
ATOM 734 N N . LEU A 1 94 ? -3.945 -0.557 -2.886 1.00 96.31 94 LEU A N 1
ATOM 735 C CA . LEU A 1 94 ? -2.522 -0.261 -2.803 1.00 96.31 94 LEU A CA 1
ATOM 736 C C . LEU A 1 94 ? -2.140 0.667 -3.946 1.00 96.31 94 LEU A C 1
ATOM 738 O O . LEU A 1 94 ? -2.333 0.318 -5.104 1.00 96.31 94 LEU A O 1
ATOM 742 N N . LYS A 1 95 ? -1.529 1.811 -3.654 1.00 94.38 95 LYS A N 1
ATOM 743 C CA . LYS A 1 95 ? -1.030 2.746 -4.667 1.00 94.38 95 LYS A CA 1
ATOM 744 C C . LYS A 1 95 ? 0.440 3.023 -4.417 1.00 94.38 95 LYS A C 1
ATOM 746 O O . LYS A 1 95 ? 0.796 3.445 -3.328 1.00 94.38 95 LYS A O 1
ATOM 751 N N . ALA A 1 96 ? 1.297 2.828 -5.409 1.00 95.81 96 ALA A N 1
ATOM 752 C CA . ALA A 1 96 ? 2.713 3.163 -5.326 1.00 95.81 96 ALA A CA 1
ATOM 753 C C . ALA A 1 96 ? 3.190 3.837 -6.609 1.00 95.81 96 ALA A C 1
ATOM 755 O O . ALA A 1 96 ? 2.776 3.453 -7.697 1.00 95.81 96 ALA A O 1
ATOM 756 N N . GLY A 1 97 ? 4.071 4.828 -6.495 1.00 95.00 97 GLY A N 1
ATOM 757 C CA . GLY A 1 97 ? 4.542 5.573 -7.656 1.00 95.00 97 GLY A CA 1
ATOM 758 C C . GLY A 1 97 ? 5.815 6.374 -7.427 1.00 95.00 97 GLY A C 1
ATOM 759 O O . GLY A 1 97 ? 6.138 6.791 -6.312 1.00 95.00 97 GLY A O 1
ATOM 760 N N . LYS A 1 98 ? 6.542 6.593 -8.521 1.00 93.62 98 LYS A N 1
ATOM 761 C CA . LYS A 1 98 ? 7.632 7.567 -8.639 1.00 93.62 98 LYS A CA 1
ATOM 762 C C . LYS A 1 98 ? 7.167 8.773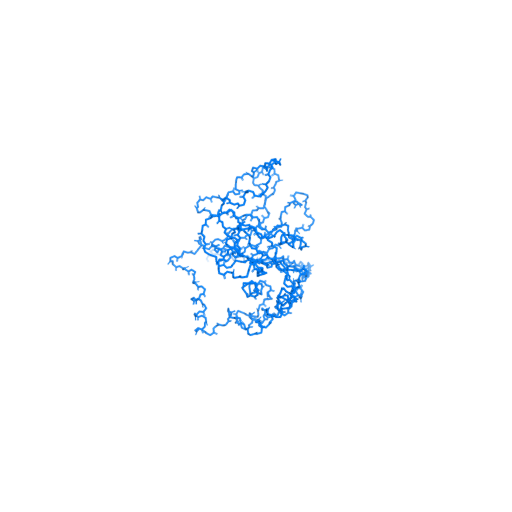 -9.448 1.00 93.62 98 LYS A C 1
ATOM 764 O O . LYS A 1 98 ? 6.206 8.660 -10.207 1.00 93.62 98 LYS A O 1
ATOM 769 N N . ALA A 1 99 ? 7.871 9.898 -9.308 1.00 93.25 99 ALA A N 1
ATOM 770 C CA . ALA A 1 99 ? 7.558 11.132 -10.033 1.00 93.25 99 ALA A CA 1
ATOM 771 C C . ALA A 1 99 ? 6.085 11.558 -9.871 1.00 93.25 99 ALA A C 1
ATOM 773 O O . ALA A 1 99 ? 5.445 11.986 -10.829 1.00 93.25 99 ALA A O 1
ATOM 774 N N . VAL A 1 100 ? 5.545 11.381 -8.663 1.00 91.69 100 VAL A N 1
ATOM 775 C CA . VAL A 1 100 ? 4.188 11.800 -8.297 1.00 91.69 100 VAL A CA 1
ATOM 776 C C . VAL A 1 100 ? 4.228 13.115 -7.522 1.00 91.69 100 VAL A C 1
ATOM 778 O O . VAL A 1 100 ? 5.284 13.474 -7.009 1.00 91.69 100 VAL A O 1
ATOM 781 N N . THR A 1 101 ? 3.091 13.812 -7.439 1.00 89.00 101 THR A N 1
ATOM 782 C CA . THR A 1 101 ? 2.967 15.147 -6.818 1.00 89.00 101 THR A CA 1
ATOM 783 C C . THR A 1 101 ? 3.576 15.229 -5.418 1.00 89.00 101 THR A C 1
ATOM 785 O O . THR A 1 101 ? 4.406 16.094 -5.163 1.00 89.00 101 THR A O 1
ATOM 788 N N . ASP A 1 102 ? 3.203 14.300 -4.532 1.00 84.81 102 ASP A N 1
ATOM 789 C CA . ASP A 1 102 ? 3.597 14.337 -3.123 1.00 84.81 102 ASP A CA 1
ATOM 790 C C . ASP A 1 102 ? 4.472 13.135 -2.759 1.00 84.81 102 ASP A C 1
ATOM 792 O O . ASP A 1 102 ? 4.110 11.978 -3.011 1.00 84.81 102 ASP A O 1
ATOM 796 N N . ARG A 1 103 ? 5.581 13.393 -2.058 1.00 86.19 103 ARG A N 1
ATOM 797 C CA . ARG A 1 103 ? 6.291 12.361 -1.295 1.00 86.19 103 ARG A CA 1
ATOM 798 C C . ARG A 1 103 ? 5.481 12.063 -0.042 1.00 86.19 103 ARG A C 1
ATOM 800 O O . ARG A 1 103 ? 5.438 12.890 0.857 1.00 86.19 103 ARG A O 1
ATOM 807 N N . LYS A 1 104 ? 4.846 10.891 0.023 1.00 88.38 104 LYS A N 1
ATOM 808 C CA . LYS A 1 104 ? 4.147 10.431 1.230 1.00 88.38 104 LYS A CA 1
ATOM 809 C C . LYS A 1 104 ? 4.013 8.916 1.318 1.00 88.38 104 LYS A C 1
ATOM 811 O O . LYS A 1 104 ? 3.937 8.232 0.295 1.00 88.38 104 LYS A O 1
ATOM 816 N N . ALA A 1 105 ? 3.929 8.422 2.548 1.00 91.50 105 ALA A N 1
ATOM 817 C CA . ALA A 1 105 ? 3.418 7.105 2.877 1.00 91.50 105 ALA A CA 1
ATOM 818 C C . ALA A 1 105 ? 2.305 7.238 3.916 1.00 91.50 105 ALA A C 1
ATOM 820 O O . ALA A 1 105 ? 2.512 7.796 4.991 1.00 91.50 105 ALA A O 1
ATOM 821 N N . GLU A 1 106 ? 1.108 6.764 3.577 1.00 93.88 106 GLU A N 1
ATOM 822 C CA . GLU A 1 106 ? -0.072 6.902 4.432 1.00 93.88 106 GLU A CA 1
ATOM 823 C C . GLU A 1 106 ? -1.005 5.699 4.305 1.00 93.88 106 GLU A C 1
ATOM 825 O O . GLU A 1 106 ? -1.171 5.142 3.215 1.00 93.88 106 GLU A O 1
ATOM 830 N N . VAL A 1 107 ? -1.637 5.350 5.422 1.00 95.44 107 VAL A N 1
ATOM 831 C CA . VAL A 1 107 ? -2.810 4.482 5.489 1.00 95.44 107 VAL A CA 1
ATOM 832 C C . VAL A 1 107 ? -4.037 5.369 5.631 1.00 95.44 107 VAL A C 1
ATOM 834 O O . VAL A 1 107 ? -4.080 6.231 6.507 1.00 95.44 107 VAL A O 1
ATOM 837 N N . ARG A 1 108 ? -5.046 5.165 4.790 1.00 94.56 108 ARG A N 1
ATOM 838 C CA . ARG A 1 108 ? -6.334 5.858 4.881 1.00 94.56 108 ARG A CA 1
ATOM 839 C C . ARG A 1 108 ? -7.440 4.839 5.066 1.00 94.56 108 ARG A C 1
ATOM 841 O O . ARG A 1 108 ? -7.607 3.970 4.224 1.00 94.56 108 ARG A O 1
ATOM 848 N N . ILE A 1 109 ? -8.206 4.974 6.135 1.00 93.69 109 ILE A N 1
ATOM 849 C CA . ILE A 1 109 ? -9.387 4.166 6.391 1.00 93.69 109 ILE A CA 1
ATOM 850 C C . ILE A 1 109 ? -10.619 5.013 6.092 1.00 93.69 109 ILE A C 1
ATOM 852 O O . ILE A 1 109 ? -10.864 5.982 6.806 1.00 93.69 109 ILE A O 1
ATOM 856 N N . GLN A 1 110 ? -11.364 4.685 5.038 1.00 89.94 110 GLN A N 1
ATOM 857 C CA . GLN A 1 110 ? -12.598 5.389 4.678 1.00 89.94 110 GLN A CA 1
ATOM 858 C C . GLN A 1 110 ? -13.802 4.624 5.230 1.00 89.94 110 GLN A C 1
ATOM 860 O O . GLN A 1 110 ? -13.996 3.446 4.943 1.00 89.94 110 GLN A O 1
ATOM 865 N N . PHE A 1 111 ? -14.613 5.272 6.055 1.00 88.00 111 PHE A N 1
ATOM 866 C CA . PHE A 1 111 ? -15.793 4.631 6.631 1.00 88.00 111 PHE A CA 1
ATOM 867 C C . PHE A 1 111 ? -16.957 4.642 5.637 1.00 88.00 111 PHE A C 1
ATOM 869 O O . PHE A 1 111 ? -17.008 5.471 4.730 1.00 88.00 111 PHE A O 1
ATOM 876 N N . HIS A 1 112 ? -17.925 3.745 5.816 1.00 81.94 112 HIS A N 1
ATOM 877 C CA . HIS A 1 112 ? -19.186 3.863 5.090 1.00 81.94 112 HIS A CA 1
ATOM 878 C C . HIS A 1 112 ? -19.897 5.176 5.433 1.00 81.94 112 HIS A C 1
ATOM 880 O O . HIS A 1 112 ? -19.787 5.703 6.546 1.00 81.94 112 HIS A O 1
ATOM 886 N N . THR A 1 113 ? -20.649 5.698 4.467 1.00 76.25 113 THR A N 1
ATOM 887 C CA . THR A 1 113 ? -21.577 6.798 4.719 1.00 76.25 113 THR A CA 1
ATOM 888 C C . THR A 1 113 ? -22.667 6.342 5.687 1.00 76.25 113 THR A C 1
ATOM 890 O O . THR A 1 113 ? -23.029 5.165 5.741 1.00 76.25 113 THR A O 1
ATOM 893 N N . VAL A 1 114 ? -23.178 7.274 6.491 1.00 75.44 114 VAL A N 1
ATOM 894 C CA . VAL A 1 114 ? -24.199 6.966 7.499 1.00 75.44 114 VAL A CA 1
ATOM 895 C C . VAL A 1 114 ? -25.509 6.588 6.789 1.00 75.44 114 VAL A C 1
ATOM 897 O O . VAL A 1 114 ? -26.032 7.405 6.027 1.00 75.44 114 VAL A O 1
ATOM 900 N N . PRO A 1 115 ? -26.072 5.385 7.013 1.00 70.56 115 PRO A N 1
ATOM 901 C CA . PRO A 1 115 ? -27.355 5.013 6.424 1.00 70.56 115 PRO A CA 1
ATOM 902 C C . PRO A 1 115 ? -28.475 5.954 6.885 1.00 70.56 115 PRO A C 1
ATOM 904 O O . PRO A 1 115 ? -28.544 6.311 8.059 1.00 70.56 115 PRO A O 1
ATOM 907 N N . GLY A 1 116 ? -29.369 6.348 5.973 1.00 64.81 116 GLY A N 1
ATOM 908 C CA . GLY A 1 116 ? -30.504 7.218 6.309 1.00 64.81 116 GLY A CA 1
ATOM 909 C C . GLY A 1 116 ? -30.108 8.647 6.694 1.00 64.81 116 GLY A C 1
ATOM 910 O O . GLY A 1 116 ? -30.862 9.322 7.395 1.00 64.81 116 GLY A O 1
ATOM 911 N N . ALA A 1 117 ? -28.929 9.104 6.260 1.00 64.81 117 ALA A N 1
ATOM 912 C CA . ALA A 1 117 ? -28.487 10.470 6.476 1.00 64.81 117 ALA A CA 1
ATOM 913 C C . ALA A 1 117 ? -29.541 11.471 5.958 1.00 64.81 117 ALA A C 1
ATOM 915 O O . ALA A 1 117 ? -30.054 11.343 4.846 1.00 64.81 117 ALA A O 1
ATOM 916 N N . VAL A 1 118 ? -29.882 12.460 6.790 1.00 64.25 118 VAL A N 1
ATOM 917 C CA . VAL A 1 118 ? -30.799 13.556 6.429 1.00 64.25 118 VAL A CA 1
ATOM 918 C C . VAL A 1 118 ? -30.228 14.287 5.207 1.00 64.25 118 VAL A C 1
ATOM 920 O O . VAL A 1 118 ? -29.014 14.351 5.071 1.00 64.25 118 VAL A O 1
ATOM 923 N N . SER A 1 119 ? -31.052 14.873 4.335 1.00 61.22 119 SER A N 1
ATOM 924 C CA . SER A 1 119 ? -30.602 15.520 3.083 1.00 61.22 119 SER A CA 1
ATOM 925 C C . SER A 1 119 ? -29.489 16.574 3.242 1.00 61.22 119 SER A C 1
ATOM 927 O O . SER A 1 119 ? -28.779 16.869 2.293 1.00 61.22 119 SER A O 1
ATOM 929 N N . ALA A 1 120 ? -29.297 17.140 4.437 1.00 60.72 120 ALA A N 1
ATOM 930 C CA . ALA A 1 120 ? -28.167 18.027 4.745 1.00 60.72 120 ALA A CA 1
ATOM 931 C C . ALA A 1 120 ? -26.804 17.300 4.857 1.00 60.72 120 ALA A C 1
ATOM 933 O O . ALA A 1 120 ? -25.768 17.943 4.978 1.00 60.72 120 ALA A O 1
ATOM 934 N N . LEU A 1 121 ? -26.809 15.966 4.865 1.00 60.88 121 LEU A N 1
ATOM 935 C CA . LEU A 1 121 ? -25.657 15.075 5.015 1.00 60.88 121 LEU A CA 1
ATOM 936 C C . LEU A 1 121 ? -25.411 14.212 3.765 1.00 60.88 121 LEU A C 1
ATOM 938 O O . LEU A 1 121 ? -24.405 13.510 3.717 1.00 60.88 121 LEU A O 1
ATOM 942 N N . THR A 1 122 ? -26.307 14.233 2.770 1.00 57.56 122 THR A N 1
ATOM 943 C CA . THR A 1 122 ? -26.206 13.374 1.575 1.00 57.56 122 THR A CA 1
ATOM 944 C C . THR A 1 122 ? -25.054 13.750 0.646 1.00 57.56 122 THR A C 1
ATOM 946 O O . THR A 1 122 ? -24.526 12.866 -0.018 1.00 57.56 122 THR A O 1
ATOM 949 N N . ASP A 1 123 ? -24.617 15.012 0.661 1.00 60.47 123 ASP A N 1
ATOM 950 C CA . ASP A 1 123 ? -23.460 15.490 -0.115 1.00 60.47 123 ASP A CA 1
ATOM 951 C C . ASP A 1 123 ? -22.153 15.506 0.696 1.00 60.47 123 ASP A C 1
ATOM 953 O O . ASP A 1 123 ? -21.119 15.982 0.224 1.00 60.47 123 ASP A O 1
ATOM 957 N N . VAL A 1 124 ? -22.166 15.002 1.935 1.00 64.44 124 VAL A N 1
ATOM 958 C CA . VAL A 1 124 ? -21.003 15.094 2.822 1.00 64.44 124 VAL A CA 1
ATOM 959 C C . VAL A 1 124 ? -20.127 13.852 2.693 1.00 64.44 124 VAL A C 1
ATOM 961 O O . VAL A 1 124 ? -20.593 12.715 2.774 1.00 64.44 124 VAL A O 1
ATOM 964 N N . ALA A 1 125 ? -18.826 14.082 2.506 1.00 70.94 125 ALA A N 1
ATOM 965 C CA . ALA A 1 125 ? -17.830 13.026 2.390 1.00 70.94 125 ALA A CA 1
ATOM 966 C C . ALA A 1 125 ? -17.819 12.103 3.620 1.00 70.94 125 ALA A C 1
ATOM 968 O O . ALA A 1 125 ? -17.995 12.542 4.759 1.00 70.94 125 ALA A O 1
ATOM 969 N N . ALA A 1 126 ? -17.549 10.819 3.380 1.00 78.69 126 ALA A N 1
ATOM 970 C CA . ALA A 1 126 ? -17.366 9.826 4.428 1.00 78.69 126 ALA A CA 1
ATOM 971 C C . ALA A 1 126 ? -16.292 10.242 5.447 1.00 78.69 126 ALA A C 1
ATOM 973 O O . ALA A 1 126 ? -15.333 10.948 5.121 1.00 78.69 126 ALA A O 1
ATOM 974 N N . ASN A 1 127 ? -16.428 9.753 6.682 1.00 87.31 127 ASN A N 1
ATOM 975 C CA . ASN A 1 127 ? -15.370 9.895 7.675 1.00 87.31 127 ASN A CA 1
ATOM 976 C C . ASN A 1 127 ? -14.105 9.170 7.190 1.00 87.31 127 ASN A C 1
ATOM 978 O O . ASN A 1 127 ? -14.186 8.121 6.546 1.00 87.31 127 ASN A O 1
ATOM 982 N N . GLU A 1 128 ? -12.933 9.698 7.542 1.00 90.94 128 GLU A N 1
ATOM 983 C CA . GLU A 1 128 ? -11.651 9.096 7.163 1.00 90.94 128 GLU A CA 1
ATOM 984 C C . GLU A 1 128 ? -10.658 9.137 8.320 1.00 90.94 128 GLU A C 1
ATOM 986 O O . GLU A 1 128 ? -10.311 10.218 8.791 1.00 90.94 128 GLU A O 1
ATOM 991 N N . LEU A 1 129 ? -10.147 7.985 8.742 1.00 93.88 129 LEU A N 1
ATOM 992 C CA . LEU A 1 129 ? -8.991 7.919 9.635 1.00 93.88 129 LEU A CA 1
ATOM 993 C C . LEU A 1 129 ? -7.724 7.822 8.788 1.00 93.88 129 LEU A C 1
ATOM 995 O O . LEU A 1 129 ? -7.601 6.930 7.954 1.00 93.88 129 LEU A O 1
ATOM 999 N N . VAL A 1 130 ? -6.773 8.727 8.987 1.00 92.81 130 VAL A N 1
ATOM 1000 C CA . VAL A 1 130 ? -5.521 8.747 8.233 1.00 92.81 130 VAL A CA 1
ATOM 1001 C C . VAL A 1 130 ? -4.344 8.622 9.179 1.00 92.81 130 VAL A C 1
ATOM 1003 O O . VAL A 1 130 ? -4.195 9.408 10.109 1.00 92.81 130 VAL A O 1
ATOM 1006 N N . VAL A 1 131 ? -3.487 7.650 8.895 1.00 93.88 131 VAL A N 1
ATOM 1007 C CA . VAL A 1 131 ? -2.207 7.440 9.564 1.00 93.88 131 VAL A CA 1
ATOM 1008 C C . VAL A 1 131 ? -1.115 7.728 8.544 1.00 93.88 131 VAL A C 1
ATOM 1010 O O . VAL A 1 131 ? -0.876 6.934 7.632 1.00 93.88 131 VAL A O 1
ATOM 1013 N N . ARG A 1 132 ? -0.476 8.891 8.653 1.00 91.25 132 ARG A N 1
ATOM 1014 C CA . ARG A 1 132 ? 0.673 9.260 7.830 1.00 91.25 132 ARG A CA 1
ATOM 1015 C C . ARG A 1 132 ? 1.946 8.771 8.506 1.00 91.25 132 ARG A C 1
ATOM 1017 O O . ARG A 1 132 ? 2.240 9.164 9.627 1.00 91.25 132 ARG A O 1
ATOM 1024 N N . LEU A 1 133 ? 2.681 7.931 7.787 1.00 89.62 133 LEU A N 1
ATOM 1025 C CA . LEU A 1 133 ? 3.949 7.358 8.226 1.00 89.62 133 LEU A CA 1
ATOM 1026 C C . LEU A 1 133 ? 5.129 8.269 7.887 1.00 89.62 133 LEU A C 1
ATOM 1028 O O . LEU A 1 133 ? 6.094 8.295 8.622 1.00 89.62 133 LEU A O 1
ATOM 1032 N N . GLN A 1 134 ? 5.075 8.967 6.750 1.00 83.38 134 GLN A N 1
ATOM 1033 C CA . GLN A 1 134 ? 6.083 9.956 6.353 1.00 83.38 134 GLN A CA 1
ATOM 1034 C C . GLN A 1 134 ? 5.567 10.812 5.185 1.00 83.38 134 GLN A C 1
ATOM 1036 O O . GLN A 1 134 ? 4.726 10.333 4.413 1.00 83.38 134 GLN A O 1
ATOM 1041 N N . PRO A 1 135 ? 6.107 12.023 4.972 1.00 81.94 135 PRO A N 1
ATOM 1042 C CA . PRO A 1 135 ? 6.847 12.821 5.954 1.00 81.94 135 PRO A CA 1
ATOM 1043 C C . PRO A 1 135 ? 5.901 13.308 7.060 1.00 81.94 135 PRO A C 1
ATOM 1045 O O . PRO A 1 135 ? 4.692 13.328 6.837 1.00 81.94 135 PRO A O 1
ATOM 1048 N N . GLU A 1 136 ? 6.444 13.717 8.205 1.00 83.50 136 GLU A N 1
ATOM 1049 C CA . GLU A 1 136 ? 5.683 14.239 9.352 1.00 83.50 136 GLU A CA 1
ATOM 1050 C C . GLU A 1 136 ? 4.643 13.235 9.880 1.00 83.50 136 GLU A C 1
ATOM 1052 O O . GLU A 1 136 ? 3.473 13.212 9.470 1.00 83.50 136 GLU A O 1
ATOM 1057 N N . GLU A 1 137 ? 5.074 12.392 10.814 1.00 86.81 137 GLU A N 1
ATOM 1058 C CA . GLU A 1 137 ? 4.263 11.362 11.454 1.00 86.81 137 GLU A CA 1
ATOM 1059 C C . GLU A 1 137 ? 3.026 11.993 12.102 1.00 86.81 137 GLU A C 1
ATOM 1061 O O . GLU A 1 137 ? 3.088 12.763 13.067 1.00 86.81 137 GLU A O 1
ATOM 1066 N N . THR A 1 138 ? 1.864 11.679 11.532 1.00 90.25 138 THR A N 1
ATOM 1067 C CA . THR A 1 138 ? 0.600 12.298 11.925 1.00 90.25 138 THR A CA 1
ATOM 1068 C C . THR A 1 138 ? -0.514 11.276 11.880 1.00 90.25 138 THR A C 1
ATOM 1070 O O . THR A 1 138 ? -0.680 10.563 10.889 1.00 90.25 138 THR A O 1
ATOM 1073 N N . ILE A 1 139 ? -1.345 11.267 12.915 1.00 92.69 139 ILE A N 1
ATOM 1074 C CA . ILE A 1 139 ? -2.630 10.575 12.897 1.00 92.69 139 ILE A CA 1
ATOM 1075 C C . ILE A 1 139 ? -3.710 11.641 12.907 1.00 92.69 139 ILE A C 1
ATOM 1077 O O . ILE A 1 139 ? -3.722 12.497 13.787 1.00 92.69 139 ILE A O 1
ATOM 1081 N N . TYR A 1 140 ? -4.620 11.606 11.940 1.00 92.12 140 TYR A N 1
ATOM 1082 C CA . TYR A 1 140 ? -5.745 12.526 11.936 1.00 92.12 140 TYR A CA 1
ATOM 1083 C C . TYR A 1 140 ? -7.039 11.862 11.501 1.00 92.12 140 TYR A C 1
ATOM 1085 O O . TYR A 1 140 ? -7.060 10.980 10.643 1.00 92.12 140 TYR A O 1
ATOM 1093 N N . TRP A 1 141 ? -8.139 12.313 12.091 1.00 93.19 141 TRP A N 1
ATOM 1094 C CA . TRP A 1 141 ? -9.475 11.830 11.779 1.00 93.19 141 TRP A CA 1
ATOM 1095 C C . TRP A 1 141 ? -10.291 12.950 11.145 1.00 93.19 141 TRP A C 1
ATOM 1097 O O . TRP A 1 141 ? -10.469 14.016 11.733 1.00 93.19 141 TRP A O 1
ATOM 1107 N N . LYS A 1 142 ? -10.776 12.710 9.928 1.00 89.69 142 LYS A N 1
ATOM 1108 C CA . LYS A 1 142 ? -11.770 13.546 9.269 1.00 89.69 142 LYS A CA 1
ATOM 1109 C C . LYS A 1 142 ? -13.167 13.125 9.702 1.00 89.69 142 LYS A C 1
ATOM 1111 O O . LYS A 1 142 ? -13.568 11.986 9.453 1.00 89.69 142 LYS A O 1
ATOM 1116 N N . VAL A 1 143 ? -13.891 14.050 10.316 1.00 88.88 143 VAL A N 1
ATOM 1117 C CA . VAL A 1 143 ? -15.246 13.851 10.836 1.00 88.88 143 VAL A CA 1
ATOM 1118 C C . VAL A 1 143 ? -16.158 14.981 10.393 1.00 88.88 143 VAL A C 1
ATOM 1120 O O . VAL A 1 143 ? -15.718 16.110 10.197 1.00 88.88 143 VAL A O 1
ATOM 1123 N N . ILE A 1 144 ? -17.444 14.692 10.252 1.00 85.06 144 ILE A N 1
ATOM 1124 C CA . ILE A 1 144 ? -18.452 15.713 9.973 1.00 85.06 144 ILE A CA 1
ATOM 1125 C C . ILE A 1 144 ? -18.763 16.464 11.269 1.00 85.06 144 ILE A C 1
ATOM 1127 O O . ILE A 1 144 ? -19.093 15.845 12.280 1.00 85.06 144 ILE A O 1
ATOM 1131 N N . ASN A 1 145 ? -18.682 17.792 11.243 1.00 85.75 145 ASN A N 1
ATOM 1132 C CA . ASN A 1 145 ? -19.014 18.641 12.381 1.00 85.75 145 ASN A CA 1
ATOM 1133 C C . ASN A 1 145 ? -19.933 19.795 11.963 1.00 85.75 145 ASN A C 1
ATOM 1135 O O . ASN A 1 145 ? -19.907 20.240 10.816 1.00 85.75 145 ASN A O 1
ATOM 1139 N N . LYS A 1 146 ? -20.733 20.305 12.904 1.00 88.38 146 LYS A N 1
ATOM 1140 C CA . LYS A 1 146 ? -21.540 21.509 12.686 1.00 88.38 146 LYS A CA 1
ATOM 1141 C C . LYS A 1 146 ? -20.616 22.724 12.583 1.00 88.38 146 LYS A C 1
ATOM 1143 O O . LYS A 1 146 ? -19.795 22.954 13.472 1.00 88.38 146 LYS A O 1
ATOM 1148 N N . VAL A 1 147 ? -20.813 23.542 11.552 1.00 86.00 147 VAL A N 1
ATOM 1149 C CA . VAL A 1 147 ? -20.150 24.844 11.440 1.00 86.00 147 VAL A CA 1
ATOM 1150 C C . VAL A 1 147 ? -20.665 25.761 12.563 1.00 86.00 147 VAL A C 1
ATOM 1152 O O . VAL A 1 147 ? -21.883 25.847 12.766 1.00 86.00 147 VAL A O 1
ATOM 1155 N N . PRO A 1 148 ? -19.790 26.452 13.323 1.00 85.88 148 PRO A N 1
ATOM 1156 C CA . PRO A 1 148 ? -20.199 27.447 14.316 1.00 85.88 148 PRO A CA 1
ATOM 1157 C C . PRO A 1 148 ? -20.899 28.661 13.676 1.00 85.88 148 PRO A C 1
ATOM 1159 O O . PRO A 1 148 ? -20.316 29.726 13.500 1.00 85.88 148 PRO A O 1
ATOM 1162 N N . ALA A 1 149 ? -22.170 28.496 13.319 1.00 85.31 149 ALA A N 1
ATOM 1163 C CA . ALA A 1 149 ? -23.005 29.498 12.673 1.00 85.31 149 ALA A CA 1
ATOM 1164 C C . ALA A 1 149 ? -24.455 29.434 13.187 1.00 85.31 149 ALA A C 1
ATOM 1166 O O . ALA A 1 149 ? -24.885 28.466 13.829 1.00 85.31 149 ALA A O 1
ATOM 1167 N N . LEU A 1 150 ? -25.216 30.495 12.896 1.00 86.75 150 LEU A N 1
ATOM 1168 C CA . LEU A 1 150 ? -26.655 30.565 13.181 1.00 86.75 150 LEU A CA 1
ATOM 1169 C C . LEU A 1 150 ? -27.467 29.634 12.267 1.00 86.75 150 LEU A C 1
ATOM 1171 O O . LEU A 1 150 ? -28.512 29.133 12.677 1.00 86.75 150 LEU A O 1
ATOM 1175 N N . LYS A 1 151 ? -26.978 29.388 11.045 1.00 84.25 151 LYS A N 1
ATOM 1176 C CA . LYS A 1 151 ? -27.543 28.401 10.118 1.00 84.25 151 LYS A CA 1
ATOM 1177 C C . LYS A 1 151 ? -27.068 26.994 10.484 1.00 84.25 151 LYS A C 1
ATOM 1179 O O . LYS A 1 151 ? -25.984 26.814 11.039 1.00 84.25 151 LYS A O 1
ATOM 1184 N N . PHE A 1 152 ? -27.897 25.995 10.190 1.00 82.25 152 PHE A N 1
ATOM 1185 C CA . PHE A 1 152 ? -27.515 24.596 10.337 1.00 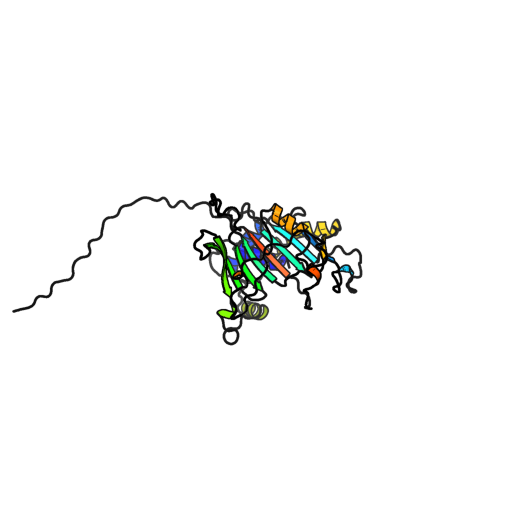82.25 152 PHE A CA 1
ATOM 1186 C C . PHE A 1 152 ? -26.793 24.141 9.072 1.00 82.25 152 PHE A C 1
ATOM 1188 O O . PHE A 1 152 ? -27.423 23.777 8.084 1.00 82.25 152 PHE A O 1
ATOM 1195 N N . GLU A 1 153 ? -25.470 24.193 9.124 1.00 81.75 153 GLU A N 1
ATOM 1196 C CA . GLU A 1 153 ? -24.573 23.721 8.075 1.00 81.75 153 GLU A CA 1
ATOM 1197 C C . GLU A 1 153 ? -23.526 22.811 8.719 1.00 81.75 153 GLU A C 1
ATOM 1199 O O . GLU A 1 153 ? -23.141 22.998 9.882 1.00 81.75 153 GLU A O 1
ATOM 1204 N N . VAL A 1 154 ? -23.091 21.798 7.978 1.00 80.81 154 VAL A N 1
ATOM 1205 C CA . VAL A 1 154 ? -22.049 20.870 8.414 1.00 80.81 154 VAL A CA 1
ATOM 1206 C C . VAL A 1 154 ? -20.870 20.925 7.458 1.00 80.81 154 VAL A C 1
ATOM 1208 O O . VAL A 1 154 ? -21.029 21.203 6.274 1.00 80.81 154 VAL A O 1
ATOM 1211 N N . GLN A 1 155 ? -19.688 20.631 7.978 1.00 81.25 155 GLN A N 1
ATOM 1212 C CA . GLN A 1 155 ? -18.457 20.579 7.206 1.00 81.25 155 GLN A CA 1
ATOM 1213 C C . GLN A 1 155 ? -17.591 19.426 7.706 1.00 81.25 155 GLN A C 1
ATOM 1215 O O . GLN A 1 155 ? -17.636 19.054 8.883 1.00 81.25 155 GLN A O 1
ATOM 1220 N N . GLN A 1 156 ? -16.785 18.855 6.814 1.00 82.56 156 GLN A N 1
ATOM 1221 C CA . GLN A 1 156 ? -15.757 17.906 7.213 1.00 82.56 156 GLN A CA 1
ATOM 1222 C C . GLN A 1 156 ? -14.615 18.654 7.918 1.00 82.56 156 GLN A C 1
ATOM 1224 O O . GLN A 1 156 ? -13.961 19.511 7.333 1.00 82.56 156 GLN A O 1
ATOM 1229 N N . MET A 1 157 ? -14.369 18.304 9.176 1.00 85.19 157 MET A N 1
ATOM 1230 C CA . MET A 1 157 ? -13.320 18.856 10.029 1.00 85.19 157 MET A CA 1
ATOM 1231 C C . MET A 1 157 ? -12.268 17.793 10.344 1.00 85.19 157 MET A C 1
ATOM 1233 O O . MET A 1 157 ? -12.540 16.594 10.282 1.00 85.19 157 MET A O 1
ATOM 1237 N N . ARG A 1 158 ? -11.059 18.234 10.702 1.00 86.56 158 ARG A N 1
ATOM 1238 C CA . ARG A 1 158 ? -9.915 17.370 11.016 1.00 86.56 158 ARG A CA 1
ATOM 1239 C C . ARG A 1 158 ? -9.580 17.433 12.508 1.00 86.56 158 ARG A C 1
ATOM 1241 O O . ARG A 1 158 ? -9.451 18.519 13.063 1.00 86.56 158 ARG A O 1
ATOM 1248 N N . MET A 1 159 ? -9.423 16.272 13.138 1.00 89.94 159 MET A N 1
ATOM 1249 C CA . MET A 1 159 ? -8.870 16.118 14.486 1.00 89.94 159 MET A CA 1
ATOM 1250 C C . MET A 1 159 ? -7.452 15.559 14.373 1.00 89.94 159 MET A C 1
ATOM 1252 O O . MET A 1 159 ? -7.293 14.458 13.854 1.00 89.94 159 MET A O 1
ATOM 1256 N N . ASP A 1 160 ? -6.446 16.304 14.832 1.00 88.12 160 ASP A N 1
ATOM 1257 C CA . ASP A 1 160 ? -5.027 16.004 14.597 1.00 88.12 160 ASP A CA 1
ATOM 1258 C C . ASP A 1 160 ? -4.283 15.525 15.853 1.00 88.12 160 ASP A C 1
ATOM 1260 O O . ASP A 1 160 ? -4.415 16.098 16.936 1.00 88.12 160 ASP A O 1
ATOM 1264 N N . LEU A 1 161 ? -3.416 14.531 15.667 1.00 86.88 161 LEU A N 1
ATOM 1265 C CA . LEU A 1 161 ? -2.322 14.157 16.557 1.00 86.88 161 LEU A CA 1
ATOM 1266 C C . LEU A 1 161 ? -1.009 14.221 15.764 1.00 86.88 161 LEU A C 1
ATOM 1268 O O . LEU A 1 161 ? -0.705 13.328 14.971 1.00 86.88 161 LEU A O 1
ATOM 1272 N N . LEU A 1 162 ? -0.244 15.288 15.989 1.00 83.75 162 LEU A N 1
ATOM 1273 C CA . LEU A 1 162 ? 1.054 15.538 15.359 1.00 83.75 162 LEU A CA 1
ATOM 1274 C C . LEU A 1 162 ? 2.170 15.091 16.305 1.00 83.75 162 LEU A C 1
ATOM 1276 O O . LEU A 1 162 ? 2.258 15.624 17.415 1.00 83.75 162 LEU A O 1
ATOM 1280 N N . TYR A 1 163 ? 3.023 14.156 15.880 1.00 80.69 163 TYR A N 1
ATOM 1281 C CA . TYR A 1 163 ? 4.073 13.598 16.743 1.00 80.69 163 TYR A CA 1
ATOM 1282 C C . TYR A 1 163 ? 5.068 14.669 17.195 1.00 80.69 163 TYR A C 1
ATOM 1284 O O . TYR A 1 163 ? 5.283 14.806 18.397 1.00 80.69 163 TYR A O 1
ATOM 1292 N N . ALA A 1 164 ? 5.550 15.501 16.268 1.00 78.06 164 ALA A N 1
ATOM 1293 C CA . ALA A 1 164 ? 6.476 16.600 16.559 1.00 78.06 164 ALA A CA 1
ATOM 1294 C C . ALA A 1 164 ? 5.933 17.615 17.586 1.00 78.06 164 ALA A C 1
ATOM 1296 O O . ALA A 1 164 ? 6.692 18.262 18.292 1.00 78.06 164 ALA A O 1
ATOM 1297 N N . SER A 1 165 ? 4.605 17.744 17.717 1.00 79.12 165 SER A N 1
ATOM 1298 C CA . SER A 1 165 ? 3.994 18.632 18.723 1.00 79.12 165 SER A CA 1
ATOM 1299 C C . SER A 1 165 ? 3.870 18.007 20.118 1.00 79.12 165 SER A C 1
ATOM 1301 O O . SER A 1 165 ? 3.498 18.689 21.075 1.00 79.12 165 SER A O 1
ATOM 1303 N N . LYS A 1 166 ? 4.064 16.688 20.227 1.00 79.50 166 LYS A N 1
ATOM 1304 C CA . LYS A 1 166 ? 3.834 15.907 21.453 1.00 79.50 166 LYS A CA 1
ATOM 1305 C C . LYS A 1 166 ? 5.103 15.311 22.033 1.00 79.50 166 LYS A C 1
ATOM 1307 O O . LYS A 1 166 ? 5.174 15.177 23.252 1.00 79.50 166 LYS A O 1
ATOM 1312 N N . PHE A 1 167 ? 6.053 14.957 21.182 1.00 79.50 167 PHE A N 1
ATOM 1313 C CA . PHE A 1 167 ? 7.335 14.391 21.561 1.00 79.50 167 PHE A CA 1
ATOM 1314 C C . PHE A 1 167 ? 8.421 15.349 21.098 1.00 79.50 167 PHE A C 1
ATOM 1316 O O . PHE A 1 167 ? 8.472 15.714 19.927 1.00 79.50 167 PHE A O 1
ATOM 1323 N N . ASP A 1 168 ? 9.236 15.790 22.046 1.00 77.19 168 ASP A N 1
ATOM 1324 C CA . ASP A 1 168 ? 10.365 16.668 21.778 1.00 77.19 168 ASP A CA 1
ATOM 1325 C C . ASP A 1 168 ? 11.487 15.840 21.143 1.00 77.19 168 ASP A C 1
ATOM 1327 O O . ASP A 1 168 ? 12.004 14.911 21.769 1.00 77.19 168 ASP A O 1
ATOM 1331 N N . GLU A 1 169 ? 11.843 16.161 19.899 1.00 74.81 169 GLU A N 1
ATOM 1332 C CA . GLU A 1 169 ? 12.873 15.447 19.141 1.00 74.81 169 GLU A CA 1
ATOM 1333 C C . GLU A 1 169 ? 14.244 15.468 19.833 1.00 74.81 169 GLU A C 1
ATOM 1335 O O . GLU A 1 169 ? 15.012 14.520 19.674 1.00 74.81 169 GLU A O 1
ATOM 1340 N N . GLU A 1 170 ? 14.554 16.493 20.637 1.00 75.44 170 GLU A N 1
ATOM 1341 C CA . GLU A 1 170 ? 15.843 16.586 21.330 1.00 75.44 170 GLU A CA 1
ATOM 1342 C C . GLU A 1 170 ? 15.942 15.601 22.500 1.00 75.44 170 GLU A C 1
ATOM 1344 O O . GLU A 1 170 ? 17.020 15.082 22.801 1.00 75.44 170 GLU A O 1
ATOM 1349 N N . THR A 1 171 ? 14.820 15.327 23.173 1.00 75.69 171 THR A N 1
ATOM 1350 C CA . THR A 1 171 ? 14.795 14.472 24.371 1.00 75.69 171 THR A CA 1
ATOM 1351 C C . THR A 1 171 ? 14.278 13.062 24.097 1.00 75.69 171 THR A C 1
ATOM 1353 O O . THR A 1 171 ? 14.631 12.126 24.818 1.00 75.69 171 THR A O 1
ATOM 1356 N N . GLN A 1 172 ? 13.453 12.893 23.063 1.00 78.94 172 GLN A N 1
ATOM 1357 C CA . GLN A 1 172 ? 12.804 11.641 22.680 1.00 78.94 172 GLN A CA 1
ATOM 1358 C C . GLN A 1 172 ? 12.799 11.481 21.151 1.00 78.94 172 GLN A C 1
ATOM 1360 O O . GLN A 1 172 ? 11.725 11.442 20.542 1.00 78.94 172 GLN A O 1
ATOM 1365 N N . PRO A 1 173 ? 13.979 11.376 20.512 1.00 79.88 173 PRO A N 1
ATOM 1366 C CA . PRO A 1 173 ? 14.048 11.208 19.070 1.00 79.88 173 PRO A CA 1
ATOM 1367 C C . PRO A 1 173 ? 13.343 9.916 18.654 1.00 79.88 173 PRO A C 1
ATOM 1369 O O . PRO A 1 173 ? 13.497 8.864 19.287 1.00 79.88 173 PRO A O 1
ATOM 1372 N N . VAL A 1 174 ? 12.575 9.991 17.567 1.00 79.88 174 VAL A N 1
ATOM 1373 C CA . VAL A 1 174 ? 12.034 8.795 16.920 1.00 79.88 174 VAL A CA 1
ATOM 1374 C C . VAL A 1 174 ? 13.226 8.023 16.342 1.00 79.88 174 VAL A C 1
ATOM 1376 O O . VAL A 1 174 ? 13.947 8.577 15.514 1.00 79.88 174 VAL A O 1
ATOM 1379 N N . PRO A 1 175 ? 13.480 6.777 16.782 1.00 84.81 175 PRO A N 1
ATOM 1380 C CA . PRO A 1 175 ? 14.635 6.027 16.315 1.00 84.81 175 PRO A CA 1
ATOM 1381 C C . PRO A 1 175 ? 14.496 5.709 14.829 1.00 84.81 175 PRO A C 1
ATOM 1383 O O . PRO A 1 175 ? 13.413 5.357 14.349 1.00 84.81 175 PRO A O 1
ATOM 1386 N N . GLU A 1 176 ? 15.615 5.766 14.116 1.00 86.25 176 GLU A N 1
ATOM 1387 C CA . GLU A 1 176 ? 15.655 5.408 12.704 1.00 86.25 176 GLU A CA 1
ATOM 1388 C C . GLU A 1 176 ? 15.310 3.927 12.497 1.00 86.25 176 GLU A C 1
ATOM 1390 O O . GLU A 1 176 ? 15.585 3.061 13.337 1.00 86.25 176 GLU A O 1
ATOM 1395 N N . ALA A 1 177 ? 14.738 3.602 11.334 1.00 87.25 177 ALA A N 1
ATOM 1396 C CA . ALA A 1 177 ? 14.208 2.261 11.075 1.00 87.25 177 ALA A CA 1
ATOM 1397 C C . ALA A 1 177 ? 15.257 1.147 11.277 1.00 87.25 177 ALA A C 1
ATOM 1399 O O . ALA A 1 177 ? 14.951 0.090 11.829 1.00 87.25 177 ALA A O 1
ATOM 1400 N N . TYR A 1 178 ? 16.509 1.380 10.869 1.00 92.69 178 TYR A N 1
ATOM 1401 C CA . TYR A 1 178 ? 17.585 0.399 11.039 1.00 92.69 178 TYR A CA 1
ATOM 1402 C C . TYR A 1 178 ? 18.091 0.291 12.479 1.00 92.69 178 TYR A C 1
ATOM 1404 O O . TYR A 1 178 ? 18.471 -0.804 12.885 1.00 92.69 178 TYR A O 1
ATOM 1412 N N . GLU A 1 179 ? 18.071 1.370 13.265 1.00 92.50 179 GLU A N 1
ATOM 1413 C CA . GLU A 1 179 ? 18.457 1.321 14.682 1.00 92.50 179 GLU A CA 1
ATOM 1414 C C . GLU A 1 179 ? 17.518 0.395 15.451 1.00 92.50 179 GLU A C 1
ATOM 1416 O O . GLU A 1 179 ? 17.958 -0.497 16.181 1.00 92.50 179 GLU A O 1
ATOM 1421 N N . ARG A 1 180 ? 16.213 0.551 15.200 1.00 91.31 180 ARG A N 1
ATOM 1422 C CA . ARG A 1 180 ? 15.176 -0.294 15.785 1.00 91.31 180 ARG A CA 1
ATOM 1423 C C . ARG A 1 180 ? 15.349 -1.761 15.389 1.00 91.31 180 ARG A C 1
ATOM 1425 O O . ARG A 1 180 ? 15.371 -2.623 16.265 1.00 91.31 180 ARG A O 1
ATOM 1432 N N . LEU A 1 181 ? 15.505 -2.048 14.096 1.00 93.56 181 LEU A N 1
ATOM 1433 C CA . LEU A 1 181 ? 15.631 -3.426 13.606 1.00 93.56 181 LEU A CA 1
ATOM 1434 C C . LEU A 1 181 ? 16.911 -4.113 14.099 1.00 93.56 181 LEU A C 1
ATOM 1436 O O . LEU A 1 181 ? 16.887 -5.297 14.428 1.00 93.56 181 LEU A O 1
ATOM 1440 N N . LEU A 1 182 ? 18.034 -3.393 14.179 1.00 94.44 182 LEU A N 1
ATOM 1441 C CA . LEU A 1 182 ? 19.276 -3.950 14.717 1.00 94.44 182 LEU A CA 1
ATOM 1442 C C . LEU A 1 182 ? 19.142 -4.280 16.205 1.00 94.44 182 LEU A C 1
ATOM 1444 O O . LEU A 1 182 ? 19.566 -5.357 16.624 1.00 94.44 182 LEU A O 1
ATOM 1448 N N . LEU A 1 183 ? 18.515 -3.398 16.989 1.00 94.00 183 LEU A N 1
ATOM 1449 C CA . LEU A 1 183 ? 18.248 -3.655 18.402 1.00 94.00 183 LEU A CA 1
ATOM 1450 C C . LEU A 1 183 ? 17.363 -4.894 18.595 1.00 94.00 183 LEU A C 1
ATOM 1452 O O . LEU A 1 183 ? 17.662 -5.737 19.436 1.00 94.00 183 LEU A O 1
ATOM 1456 N N . GLU A 1 184 ? 16.307 -5.033 17.798 1.00 92.50 184 GLU A N 1
ATOM 1457 C CA . GLU A 1 184 ? 15.406 -6.189 17.860 1.00 92.50 184 GLU A CA 1
ATOM 1458 C C . GLU A 1 184 ? 16.100 -7.492 17.460 1.00 92.50 184 GLU A C 1
ATOM 1460 O O . GLU A 1 184 ? 15.915 -8.513 18.119 1.00 92.50 184 GLU A O 1
ATOM 1465 N N . CYS A 1 185 ? 16.982 -7.450 16.458 1.00 93.75 185 CYS A N 1
ATOM 1466 C CA . CYS A 1 185 ? 17.821 -8.588 16.088 1.00 93.75 185 CYS A CA 1
ATOM 1467 C C . CYS A 1 185 ? 18.704 -9.046 17.262 1.00 93.75 185 CYS A C 1
ATOM 1469 O O . CYS A 1 185 ? 18.769 -10.239 17.563 1.00 93.75 185 CYS A O 1
ATOM 1471 N N . LEU A 1 186 ? 19.333 -8.101 17.971 1.00 95.25 186 LEU A N 1
ATOM 1472 C CA . LEU A 1 186 ? 20.140 -8.391 19.162 1.00 95.25 186 LEU A CA 1
ATOM 1473 C C . LEU A 1 186 ? 19.295 -8.914 20.331 1.00 95.25 186 LEU A C 1
ATOM 1475 O O . LEU A 1 186 ? 19.768 -9.744 21.106 1.00 95.25 186 LEU A O 1
ATOM 1479 N N . ALA A 1 187 ? 18.050 -8.453 20.447 1.00 93.06 187 ALA A N 1
ATOM 1480 C CA . ALA A 1 187 ? 17.094 -8.905 21.453 1.00 93.06 187 ALA A CA 1
ATOM 1481 C C . ALA A 1 187 ? 16.405 -10.237 21.097 1.00 93.06 187 ALA A C 1
ATOM 1483 O O . ALA A 1 187 ? 15.600 -10.724 21.889 1.00 93.06 187 ALA A O 1
ATOM 1484 N N . ALA A 1 188 ? 16.700 -10.815 19.924 1.00 90.94 188 ALA A N 1
ATOM 1485 C CA . ALA A 1 188 ? 15.975 -11.949 19.348 1.00 90.94 188 ALA A CA 1
ATOM 1486 C C . ALA A 1 188 ? 14.448 -11.719 19.265 1.00 90.94 188 ALA A C 1
ATOM 1488 O O . ALA A 1 188 ? 13.660 -12.663 19.332 1.00 90.94 188 ALA A O 1
ATOM 1489 N N . ASP A 1 189 ? 14.028 -10.459 19.111 1.00 89.06 189 ASP A N 1
ATOM 1490 C CA . ASP A 1 189 ? 12.645 -10.101 18.820 1.00 89.06 189 ASP A CA 1
ATOM 1491 C C . ASP A 1 189 ? 12.446 -10.097 17.307 1.00 89.06 189 ASP A C 1
ATOM 1493 O O . ASP A 1 189 ? 13.114 -9.394 16.547 1.00 89.06 189 ASP A O 1
ATOM 1497 N N . HIS A 1 190 ? 11.513 -10.923 16.859 1.00 87.50 190 HIS A N 1
ATOM 1498 C CA . HIS A 1 190 ? 11.252 -11.129 15.449 1.00 87.50 190 HIS A CA 1
ATOM 1499 C C . HIS A 1 190 ? 9.926 -10.507 14.982 1.00 87.50 190 HIS A C 1
ATOM 1501 O O . HIS A 1 190 ? 9.511 -10.731 13.844 1.00 87.50 190 HIS A O 1
ATOM 1507 N N . SER A 1 191 ? 9.271 -9.702 15.826 1.00 84.00 191 SER A N 1
ATOM 1508 C CA . SER A 1 191 ? 7.935 -9.139 15.576 1.00 84.00 191 SER A CA 1
ATOM 1509 C C . SER A 1 191 ? 7.853 -8.286 14.301 1.00 84.00 191 SER A C 1
ATOM 1511 O O . SER A 1 191 ? 6.851 -8.347 13.587 1.00 84.00 191 SER A O 1
ATOM 1513 N N . HIS A 1 192 ? 8.915 -7.543 13.964 1.00 89.44 192 HIS A N 1
ATOM 1514 C CA . HIS A 1 192 ? 8.978 -6.701 12.758 1.00 89.44 192 HIS A CA 1
ATOM 1515 C C . HIS A 1 192 ? 9.720 -7.345 11.576 1.00 89.44 192 HIS A C 1
ATOM 1517 O O . HIS A 1 192 ? 9.889 -6.718 10.529 1.00 89.44 192 HIS A O 1
ATOM 1523 N N . PHE A 1 193 ? 10.135 -8.606 11.708 1.00 91.44 193 PHE A N 1
ATOM 1524 C CA . PHE A 1 193 ? 10.811 -9.344 10.645 1.00 91.44 193 PHE A CA 1
ATOM 1525 C C . PHE A 1 193 ? 9.830 -10.241 9.899 1.00 91.44 193 PHE A C 1
ATOM 1527 O O . PHE A 1 193 ? 9.050 -10.976 10.510 1.00 91.44 193 PHE A O 1
ATOM 1534 N N . VAL A 1 194 ? 9.922 -10.223 8.571 1.00 92.06 194 VAL A N 1
ATOM 1535 C CA . VAL A 1 194 ? 9.098 -11.050 7.683 1.00 92.06 194 VAL A CA 1
ATOM 1536 C C . VAL A 1 194 ? 9.501 -12.518 7.824 1.00 92.06 194 VAL A C 1
ATOM 1538 O O . VAL A 1 194 ? 10.675 -12.858 7.672 1.00 92.06 194 VAL A O 1
ATOM 1541 N N . SER A 1 195 ? 8.532 -13.387 8.112 1.00 92.38 195 SER A N 1
ATOM 1542 C CA . SER A 1 195 ? 8.740 -14.838 8.130 1.00 92.38 195 SER A CA 1
ATOM 1543 C C . SER A 1 195 ? 8.821 -15.431 6.713 1.00 92.38 195 SER A C 1
ATOM 1545 O O . SER A 1 195 ? 8.394 -14.818 5.732 1.00 92.38 195 SER A O 1
ATOM 1547 N N . ALA A 1 196 ? 9.367 -16.645 6.588 1.00 95.19 196 ALA A N 1
ATOM 1548 C CA . ALA A 1 196 ? 9.449 -17.336 5.299 1.00 95.19 196 ALA A CA 1
ATOM 1549 C C . ALA A 1 196 ? 8.058 -17.581 4.687 1.00 95.19 196 ALA A C 1
ATOM 1551 O O . ALA A 1 196 ? 7.868 -17.366 3.492 1.00 95.19 196 ALA A O 1
ATOM 1552 N N . ASP A 1 197 ? 7.076 -17.952 5.511 1.00 96.56 197 ASP A N 1
ATOM 1553 C CA . ASP A 1 197 ? 5.705 -18.204 5.062 1.00 96.56 197 ASP A CA 1
ATOM 1554 C C . ASP A 1 197 ? 5.009 -16.916 4.601 1.00 96.56 197 ASP A C 1
ATOM 1556 O O . ASP A 1 197 ? 4.371 -16.901 3.549 1.00 96.56 197 ASP A O 1
ATOM 1560 N N . GLU A 1 198 ? 5.203 -15.796 5.314 1.00 95.69 198 GLU A N 1
ATOM 1561 C CA . GLU A 1 198 ? 4.723 -14.483 4.855 1.00 95.69 198 GLU A CA 1
ATOM 1562 C C . GLU A 1 198 ? 5.325 -14.108 3.496 1.00 95.69 198 GLU A C 1
ATOM 1564 O O . GLU A 1 198 ? 4.636 -13.564 2.627 1.00 95.69 198 GLU A O 1
ATOM 1569 N N . LEU A 1 199 ? 6.610 -14.411 3.293 1.00 96.88 199 LEU A N 1
ATOM 1570 C CA . LEU A 1 199 ? 7.281 -14.151 2.028 1.00 96.88 199 LEU A CA 1
ATOM 1571 C C . LEU A 1 199 ? 6.698 -15.017 0.902 1.00 96.88 199 LEU A C 1
ATOM 1573 O O . LEU A 1 199 ? 6.435 -14.493 -0.181 1.00 96.88 199 LEU A O 1
ATOM 1577 N N . LEU A 1 200 ? 6.442 -16.304 1.143 1.00 97.81 200 LEU A N 1
ATOM 1578 C CA . LEU A 1 200 ? 5.823 -17.193 0.155 1.00 97.81 200 LEU A CA 1
ATOM 1579 C C . LEU A 1 200 ? 4.428 -16.709 -0.254 1.00 97.81 200 LEU A C 1
ATOM 1581 O O . LEU A 1 200 ? 4.146 -16.597 -1.449 1.00 97.81 200 LEU A O 1
ATOM 1585 N N . GLU A 1 201 ? 3.587 -16.341 0.713 1.00 98.00 201 GLU A N 1
ATOM 1586 C CA . GLU A 1 201 ? 2.242 -15.831 0.436 1.00 98.00 201 GLU A CA 1
ATOM 1587 C C . GLU A 1 201 ? 2.275 -14.496 -0.311 1.00 98.00 201 GLU A C 1
ATOM 1589 O O . GLU A 1 201 ? 1.534 -14.303 -1.278 1.00 98.00 201 GLU A O 1
ATOM 1594 N N . SER A 1 202 ? 3.197 -13.596 0.046 1.00 97.19 202 SER A N 1
ATOM 1595 C CA . SER A 1 202 ? 3.377 -12.343 -0.692 1.00 97.19 202 SER A CA 1
ATOM 1596 C C . SER A 1 202 ? 3.709 -12.587 -2.169 1.00 97.19 202 SER A C 1
ATOM 1598 O O . SER A 1 202 ? 3.154 -11.932 -3.051 1.00 97.19 202 SER A O 1
ATOM 1600 N N . TRP A 1 203 ? 4.557 -13.575 -2.471 1.00 98.25 203 TRP A N 1
ATOM 1601 C CA . TRP A 1 203 ? 4.877 -13.930 -3.849 1.00 98.25 203 TRP A CA 1
ATOM 1602 C C . TRP A 1 203 ? 3.731 -14.662 -4.539 1.00 98.25 203 TRP A C 1
ATOM 1604 O O . TRP A 1 203 ? 3.507 -14.409 -5.723 1.00 98.25 203 TRP A O 1
ATOM 1614 N N . ARG A 1 204 ? 2.962 -15.503 -3.839 1.00 98.38 204 ARG A N 1
ATOM 1615 C CA . ARG A 1 204 ? 1.761 -16.144 -4.397 1.00 98.38 204 ARG A CA 1
ATOM 1616 C C . ARG A 1 204 ? 0.769 -15.107 -4.930 1.00 98.38 204 ARG A C 1
ATOM 1618 O O . ARG A 1 204 ? 0.219 -15.302 -6.011 1.00 98.38 204 ARG A O 1
ATOM 1625 N N . ILE A 1 205 ? 0.570 -14.008 -4.199 1.00 98.38 205 ILE A N 1
ATOM 1626 C CA . ILE A 1 205 ? -0.392 -12.953 -4.554 1.00 98.38 205 ILE A CA 1
ATOM 1627 C C . ILE A 1 205 ? 0.009 -12.228 -5.848 1.00 98.38 205 ILE A C 1
ATOM 1629 O O . ILE A 1 205 ? -0.843 -12.017 -6.709 1.00 98.38 205 ILE A O 1
ATOM 1633 N N . PHE A 1 206 ? 1.288 -11.862 -6.003 1.00 98.19 206 PHE A N 1
ATOM 1634 C CA . PHE A 1 206 ? 1.750 -10.995 -7.100 1.00 98.19 206 PHE A CA 1
ATOM 1635 C C . PHE A 1 206 ? 2.384 -11.735 -8.289 1.00 98.19 206 PHE A C 1
ATOM 1637 O O . PHE A 1 206 ? 2.345 -11.230 -9.409 1.00 98.19 206 PHE A O 1
ATOM 1644 N N . THR A 1 207 ? 2.975 -12.919 -8.097 1.00 98.19 207 THR A N 1
ATOM 1645 C CA . THR A 1 207 ? 3.742 -13.607 -9.159 1.00 98.19 207 THR A CA 1
ATOM 1646 C C . THR A 1 207 ? 2.940 -13.828 -10.446 1.00 98.19 207 THR A C 1
ATOM 1648 O O . THR A 1 207 ? 3.490 -13.567 -11.518 1.00 98.19 207 THR A O 1
ATOM 1651 N N . PRO A 1 208 ? 1.667 -14.274 -10.405 1.00 98.12 208 PRO A N 1
ATOM 1652 C CA . PRO A 1 208 ? 0.914 -14.523 -11.633 1.00 98.12 208 PRO A CA 1
ATOM 1653 C C . PRO A 1 208 ? 0.726 -13.266 -12.486 1.00 98.12 208 PRO A C 1
ATOM 1655 O O . PRO A 1 208 ? 0.928 -13.325 -13.697 1.00 98.12 208 PRO A O 1
ATOM 1658 N N . VAL A 1 209 ? 0.412 -12.119 -11.872 1.00 97.31 209 VAL A N 1
ATOM 1659 C CA . VAL A 1 209 ? 0.236 -10.867 -12.619 1.00 97.31 209 VAL A CA 1
ATOM 1660 C C . VAL A 1 209 ? 1.565 -10.316 -13.135 1.00 97.31 209 VAL A C 1
ATOM 1662 O O . VAL A 1 209 ? 1.627 -9.869 -14.275 1.00 97.31 209 VAL A O 1
ATOM 1665 N N . LEU A 1 210 ? 2.646 -10.435 -12.356 1.00 97.44 210 LEU A N 1
ATOM 1666 C CA . LEU A 1 210 ? 3.986 -10.015 -12.782 1.00 97.44 210 LEU A CA 1
ATOM 1667 C C . LEU A 1 210 ? 4.467 -10.799 -14.009 1.00 97.44 210 LEU A C 1
ATOM 1669 O O . LEU A 1 210 ? 5.005 -10.207 -14.940 1.00 97.44 210 LEU A O 1
ATOM 1673 N N . ARG A 1 211 ? 4.221 -12.117 -14.046 1.00 97.44 211 ARG A N 1
ATOM 1674 C CA . ARG A 1 211 ? 4.529 -12.943 -15.224 1.00 97.44 211 ARG A CA 1
ATOM 1675 C C . ARG A 1 211 ? 3.739 -12.493 -16.446 1.00 97.44 211 ARG A C 1
ATOM 1677 O O . ARG A 1 211 ? 4.325 -12.312 -17.502 1.00 97.44 211 ARG A O 1
ATOM 1684 N N . ARG A 1 212 ? 2.436 -12.233 -16.297 1.00 96.81 212 ARG A N 1
ATOM 1685 C CA . ARG A 1 212 ? 1.606 -11.752 -17.413 1.00 96.81 212 ARG A CA 1
ATOM 1686 C C . ARG A 1 212 ? 2.062 -10.397 -17.947 1.00 96.81 212 ARG A C 1
ATOM 1688 O O . ARG A 1 212 ? 2.159 -10.245 -19.157 1.00 96.81 212 ARG A O 1
ATOM 1695 N N . LEU A 1 213 ? 2.391 -9.445 -17.072 1.00 95.94 213 LEU A N 1
ATOM 1696 C CA . LEU A 1 213 ? 2.937 -8.143 -17.479 1.00 95.94 213 LEU A CA 1
ATOM 1697 C C . LEU A 1 213 ? 4.217 -8.302 -18.314 1.00 95.94 213 LEU A C 1
ATOM 1699 O O . LEU A 1 213 ? 4.365 -7.648 -19.347 1.00 95.94 213 LEU A O 1
ATOM 1703 N N . GLN A 1 214 ? 5.105 -9.209 -17.896 1.00 94.38 214 GLN A N 1
ATOM 1704 C CA . GLN A 1 214 ? 6.359 -9.501 -18.585 1.00 94.38 214 GLN A CA 1
ATOM 1705 C C . GLN A 1 214 ? 6.150 -10.233 -19.922 1.00 94.38 214 GLN A C 1
ATOM 1707 O O . GLN A 1 214 ? 6.724 -9.826 -20.935 1.00 94.38 214 GLN A O 1
ATOM 1712 N N . ASP A 1 215 ? 5.344 -11.296 -19.932 1.00 96.06 215 ASP A N 1
ATOM 1713 C CA . ASP A 1 215 ? 5.137 -12.166 -21.095 1.00 96.06 215 ASP A CA 1
ATOM 1714 C C . ASP A 1 215 ? 4.327 -11.461 -22.192 1.00 96.06 215 ASP A C 1
ATOM 1716 O O . ASP A 1 215 ? 4.666 -11.538 -23.374 1.00 96.06 215 ASP A O 1
ATOM 1720 N N . GLU A 1 216 ? 3.278 -10.730 -21.803 1.00 95.94 216 GLU A N 1
ATOM 1721 C CA . GLU A 1 216 ? 2.397 -10.002 -22.724 1.00 95.94 216 GLU A CA 1
ATOM 1722 C C . GLU A 1 216 ? 2.948 -8.606 -23.080 1.00 95.94 216 GLU A C 1
ATOM 1724 O O . GLU A 1 216 ? 2.417 -7.952 -23.978 1.00 95.94 216 GLU A O 1
ATOM 1729 N N . LYS A 1 217 ? 4.019 -8.146 -22.410 1.00 93.69 217 LYS A N 1
ATOM 1730 C CA . LYS A 1 217 ? 4.625 -6.807 -22.572 1.00 93.69 217 LYS A CA 1
ATOM 1731 C C . LYS A 1 217 ? 3.580 -5.689 -22.548 1.00 93.69 217 LYS A C 1
ATOM 1733 O O . LYS A 1 217 ? 3.556 -4.809 -23.413 1.00 93.69 217 LYS A O 1
ATOM 1738 N N . ILE A 1 218 ? 2.689 -5.749 -21.562 1.00 94.56 218 ILE A N 1
ATOM 1739 C CA . ILE A 1 218 ? 1.578 -4.805 -21.428 1.00 94.56 218 ILE A CA 1
ATOM 1740 C C . ILE A 1 218 ? 2.152 -3.399 -21.239 1.00 94.56 218 ILE A C 1
ATOM 1742 O O . ILE A 1 218 ? 2.916 -3.152 -20.306 1.00 94.56 218 ILE A O 1
ATOM 1746 N N . LYS A 1 219 ? 1.803 -2.469 -22.136 1.00 95.31 219 LYS A N 1
ATOM 1747 C CA . LYS A 1 219 ? 2.299 -1.091 -22.051 1.00 95.31 219 LYS A CA 1
ATOM 1748 C C . LYS A 1 219 ? 1.643 -0.376 -20.859 1.00 95.31 219 LYS A C 1
ATOM 1750 O O . LYS A 1 219 ? 0.414 -0.296 -20.822 1.00 95.31 219 LYS A O 1
ATOM 1755 N N . PRO A 1 220 ? 2.426 0.162 -19.907 1.00 97.06 220 PRO A N 1
ATOM 1756 C CA . PRO A 1 220 ? 1.884 0.900 -18.772 1.00 97.06 220 PRO A CA 1
ATOM 1757 C C . PRO A 1 220 ? 1.261 2.230 -19.216 1.00 97.06 220 PRO A C 1
ATOM 1759 O O . PRO A 1 220 ? 1.679 2.833 -20.206 1.00 97.06 220 PRO A O 1
ATOM 1762 N N . HIS A 1 221 ? 0.280 2.726 -18.461 1.00 97.69 221 HIS A N 1
ATOM 1763 C CA . HIS A 1 221 ? -0.371 3.996 -18.775 1.00 97.69 221 HIS A CA 1
ATOM 1764 C C . HIS A 1 221 ? 0.597 5.183 -18.610 1.00 97.69 221 HIS A C 1
ATOM 1766 O O . HIS A 1 221 ? 1.231 5.314 -17.556 1.00 97.69 221 HIS A O 1
ATOM 1772 N N . PRO A 1 222 ? 0.698 6.091 -19.596 1.00 97.00 222 PRO A N 1
ATOM 1773 C CA . PRO A 1 222 ? 1.531 7.275 -19.453 1.00 97.00 222 PRO A CA 1
ATOM 1774 C C . PRO A 1 222 ? 0.935 8.219 -18.405 1.00 97.00 222 PRO A C 1
ATOM 1776 O O . PRO A 1 222 ? -0.283 8.409 -18.347 1.00 97.00 222 PRO A O 1
ATOM 1779 N N . TYR A 1 223 ? 1.786 8.843 -17.593 1.00 96.75 223 TYR A N 1
ATOM 1780 C CA . TYR A 1 223 ? 1.370 9.927 -16.701 1.00 96.75 223 TYR A CA 1
ATOM 1781 C C . TYR A 1 223 ? 2.437 11.028 -16.625 1.00 96.75 223 TYR A C 1
ATOM 1783 O O . TYR A 1 223 ? 3.622 10.713 -16.542 1.00 96.75 223 TYR A O 1
ATOM 1791 N N . PRO A 1 224 ? 2.075 12.323 -16.629 1.00 96.06 224 PRO A N 1
ATOM 1792 C CA . PRO A 1 224 ? 3.067 13.393 -16.539 1.00 96.06 224 PRO A CA 1
ATOM 1793 C C . PRO A 1 224 ? 3.855 13.339 -15.225 1.00 96.06 224 PRO A C 1
ATOM 1795 O O . PRO A 1 224 ? 3.275 13.082 -14.164 1.00 96.06 224 PRO A O 1
ATOM 1798 N N . PHE A 1 225 ? 5.157 13.630 -15.273 1.00 94.75 225 PHE A N 1
ATOM 1799 C CA . PHE A 1 225 ? 5.969 13.848 -14.073 1.00 94.75 225 PHE A CA 1
ATOM 1800 C C . PHE A 1 225 ? 5.302 14.895 -13.161 1.00 94.75 225 PHE A C 1
ATOM 1802 O O . PHE A 1 225 ? 4.906 15.962 -13.623 1.00 94.75 225 PHE A O 1
ATOM 1809 N N . GLY A 1 226 ? 5.181 14.592 -11.868 1.00 90.88 226 GLY A N 1
ATOM 1810 C CA . GLY A 1 226 ? 4.560 15.466 -10.868 1.00 90.88 226 GLY A CA 1
ATOM 1811 C C . GLY A 1 226 ? 3.035 15.365 -10.798 1.00 90.88 226 GLY A C 1
ATOM 1812 O O . GLY A 1 226 ? 2.426 15.994 -9.935 1.00 90.88 226 GLY A O 1
ATOM 1813 N N . SER A 1 227 ? 2.401 14.554 -11.649 1.00 91.81 227 SER A N 1
ATOM 1814 C CA . SER A 1 227 ? 0.967 14.257 -11.546 1.00 91.81 227 SER A CA 1
ATOM 1815 C C . SER A 1 227 ? 0.666 13.241 -10.435 1.00 91.81 227 SER A C 1
ATOM 1817 O O . SER A 1 227 ? 1.554 12.684 -9.790 1.00 91.81 227 SER A O 1
ATOM 1819 N N . ARG A 1 228 ? -0.615 12.948 -10.205 1.00 88.25 228 ARG A N 1
ATOM 1820 C CA . ARG A 1 228 ? -1.059 11.993 -9.177 1.00 88.25 228 ARG A CA 1
ATOM 1821 C C . ARG A 1 228 ? -0.992 10.525 -9.627 1.00 88.25 228 ARG A C 1
ATOM 1823 O O . ARG A 1 228 ? -1.427 9.641 -8.877 1.00 88.25 228 ARG A O 1
ATOM 1830 N N . GLY A 1 229 ? -0.450 10.274 -10.818 1.00 92.19 229 GLY A N 1
ATOM 1831 C CA . GLY A 1 229 ? -0.493 8.996 -11.523 1.00 92.19 229 GLY A CA 1
ATOM 1832 C C . GLY A 1 229 ? -1.483 9.012 -12.697 1.00 92.19 229 GLY A C 1
ATOM 1833 O O . GLY A 1 229 ? -2.079 10.050 -12.986 1.00 92.19 229 GLY A O 1
ATOM 1834 N N . PRO A 1 230 ? -1.654 7.876 -13.390 1.00 94.50 230 PRO A N 1
ATOM 1835 C CA . PRO A 1 230 ? -2.569 7.760 -14.521 1.00 94.50 230 PRO A CA 1
ATOM 1836 C C . PRO A 1 230 ? -4.033 7.872 -14.073 1.00 94.50 230 PRO A C 1
ATOM 1838 O O . PRO A 1 230 ? -4.409 7.329 -13.033 1.00 94.50 230 PRO A O 1
ATOM 1841 N N . SER A 1 231 ? -4.882 8.490 -14.898 1.00 91.62 231 SER A N 1
ATOM 1842 C CA . SER A 1 231 ? -6.328 8.625 -14.638 1.00 91.62 231 SER A CA 1
ATOM 1843 C C . SER A 1 231 ? -7.041 7.277 -14.480 1.00 91.62 231 SER A C 1
ATOM 1845 O O . SER A 1 231 ? -8.008 7.165 -13.729 1.00 91.62 231 SER A O 1
ATOM 1847 N N . ALA A 1 232 ? -6.515 6.222 -15.113 1.00 94.12 232 ALA A N 1
ATOM 1848 C CA . ALA A 1 232 ? -6.982 4.849 -14.937 1.00 94.12 232 ALA A CA 1
ATOM 1849 C C . ALA A 1 232 ? -6.933 4.384 -13.467 1.00 94.12 232 ALA A C 1
ATOM 1851 O O . ALA A 1 232 ? -7.777 3.597 -13.050 1.00 94.12 232 ALA A O 1
ATOM 1852 N N . ALA A 1 233 ? -5.997 4.895 -12.657 1.00 91.62 233 ALA A N 1
ATOM 1853 C CA . ALA A 1 233 ? -5.913 4.550 -11.239 1.00 91.62 233 ALA A CA 1
ATOM 1854 C C . ALA A 1 233 ? -7.063 5.163 -10.424 1.00 91.62 233 ALA A C 1
ATOM 1856 O O . ALA A 1 233 ? -7.562 4.531 -9.494 1.00 91.62 233 ALA A O 1
ATOM 1857 N N . ASP A 1 234 ? -7.503 6.372 -10.779 1.00 88.06 234 ASP A N 1
ATOM 1858 C CA . ASP A 1 234 ? -8.657 7.010 -10.140 1.00 88.06 234 ASP A CA 1
ATOM 1859 C C . ASP A 1 234 ? -9.966 6.341 -10.597 1.00 88.06 234 ASP A C 1
ATOM 1861 O O . ASP A 1 234 ? -10.850 6.096 -9.777 1.00 88.06 234 ASP A O 1
ATOM 1865 N N . ALA A 1 235 ? -10.054 5.933 -11.869 1.00 90.88 235 ALA A N 1
ATOM 1866 C CA . ALA A 1 235 ? -11.170 5.132 -12.377 1.00 90.88 235 ALA A CA 1
ATOM 1867 C C . ALA A 1 235 ? -11.278 3.765 -11.673 1.00 90.88 235 ALA A C 1
ATOM 1869 O O . ALA A 1 235 ? -12.381 3.333 -11.333 1.00 90.88 235 ALA A O 1
ATOM 1870 N N . LEU A 1 236 ? -10.142 3.109 -11.399 1.00 90.50 236 LEU A N 1
ATOM 1871 C CA . LEU A 1 236 ? -10.093 1.867 -10.622 1.00 90.50 236 LEU A CA 1
ATOM 1872 C C . LEU A 1 236 ? -10.618 2.080 -9.194 1.00 90.50 236 LEU A C 1
ATOM 1874 O O . LEU A 1 236 ? -11.410 1.276 -8.716 1.00 90.50 236 LEU A O 1
ATOM 1878 N N . ALA A 1 237 ? -10.246 3.177 -8.529 1.00 86.38 237 ALA A N 1
ATOM 1879 C CA . ALA A 1 237 ? -10.800 3.524 -7.215 1.00 86.38 237 ALA A CA 1
ATOM 1880 C C . ALA A 1 237 ? -12.315 3.712 -7.253 1.00 86.38 237 ALA A C 1
ATOM 1882 O O . ALA A 1 237 ? -13.038 3.182 -6.408 1.00 86.38 237 ALA A O 1
ATOM 1883 N N . HIS A 1 238 ? -12.782 4.463 -8.249 1.00 85.75 238 HIS A N 1
ATOM 1884 C CA . HIS A 1 238 ? -14.186 4.807 -8.394 1.00 85.75 238 HIS A CA 1
ATOM 1885 C C . HIS A 1 238 ? -15.049 3.569 -8.668 1.00 85.75 238 HIS A C 1
ATOM 1887 O O . HIS A 1 238 ? -16.130 3.438 -8.098 1.00 85.75 238 HIS A O 1
ATOM 1893 N N . LYS A 1 239 ? -14.544 2.607 -9.461 1.00 86.94 239 LYS A N 1
ATOM 1894 C CA . LYS A 1 239 ? -15.166 1.281 -9.661 1.00 86.94 239 LYS A CA 1
ATOM 1895 C C . LYS A 1 239 ? -15.454 0.574 -8.331 1.00 86.94 239 LYS A C 1
ATOM 1897 O O . LYS A 1 239 ? -16.460 -0.119 -8.218 1.00 86.94 239 LYS A O 1
ATOM 1902 N N . TYR A 1 240 ? -14.597 0.774 -7.333 1.00 84.62 240 TYR A N 1
ATOM 1903 C CA . TYR A 1 240 ? -14.691 0.171 -6.004 1.00 84.62 240 TYR A CA 1
ATOM 1904 C C . TYR A 1 240 ? -15.296 1.104 -4.939 1.00 84.62 240 TYR A C 1
ATOM 1906 O O . TYR A 1 240 ? -15.168 0.848 -3.744 1.00 84.62 240 TYR A O 1
ATOM 1914 N N . GLY A 1 241 ? -15.987 2.168 -5.362 1.00 75.25 241 GLY A N 1
ATOM 1915 C CA . GLY A 1 241 ? -16.755 3.041 -4.473 1.00 75.25 241 GLY A CA 1
ATOM 1916 C C . GLY A 1 241 ? -15.937 4.104 -3.739 1.00 75.25 241 GLY A C 1
ATOM 1917 O O . GLY A 1 241 ? -16.473 4.759 -2.848 1.00 75.25 241 GLY A O 1
ATOM 1918 N N . MET A 1 242 ? -14.668 4.319 -4.105 1.00 71.94 242 MET A N 1
ATOM 1919 C CA . MET A 1 242 ? -13.879 5.426 -3.562 1.00 71.94 242 MET A CA 1
ATOM 1920 C C . MET A 1 242 ? -14.031 6.674 -4.434 1.00 71.94 242 MET A C 1
ATOM 1922 O O . MET A 1 242 ? -13.642 6.681 -5.601 1.00 71.94 242 MET A O 1
ATOM 1926 N N . SER A 1 243 ? -14.582 7.746 -3.858 1.00 57.41 243 SER A N 1
ATOM 1927 C CA . SER A 1 243 ? -14.976 8.946 -4.605 1.00 57.41 243 SER A CA 1
ATOM 1928 C C . SER A 1 243 ? -13.791 9.764 -5.125 1.00 57.41 243 SER A C 1
ATOM 1930 O O . SER A 1 243 ? -13.837 10.200 -6.271 1.00 57.41 243 SER A O 1
ATOM 1932 N N . LYS A 1 244 ? -12.713 9.937 -4.343 1.00 55.81 244 LYS A N 1
ATOM 1933 C CA . LYS A 1 244 ? -11.419 10.494 -4.787 1.00 55.81 244 LYS A CA 1
ATOM 1934 C C . LYS A 1 244 ? -10.295 10.038 -3.858 1.00 55.81 244 LYS A C 1
ATOM 1936 O O . LYS A 1 244 ? -10.381 10.197 -2.642 1.00 55.81 244 LYS A O 1
ATOM 1941 N N . PHE A 1 245 ? -9.169 9.591 -4.414 1.00 48.12 245 PHE A N 1
ATOM 1942 C CA . PHE A 1 245 ? -7.912 9.663 -3.669 1.00 48.12 245 PHE A CA 1
ATOM 1943 C C . PHE A 1 245 ? -7.595 11.147 -3.436 1.00 48.12 245 PHE A C 1
ATOM 1945 O O . PHE A 1 245 ? -7.791 11.948 -4.346 1.00 48.12 245 PHE A O 1
ATOM 1952 N N . GLY A 1 246 ? -7.067 11.533 -2.278 1.00 41.97 246 GLY A N 1
ATOM 1953 C CA . GLY A 1 246 ? -6.430 12.841 -2.082 1.00 41.97 246 GLY A CA 1
ATOM 1954 C C . GLY A 1 246 ? -7.330 14.070 -2.269 1.00 41.97 246 GLY A C 1
ATOM 1955 O O . GLY A 1 246 ? -7.306 14.707 -3.318 1.00 41.97 246 GLY A O 1
ATOM 1956 N N . GLY A 1 247 ? -8.013 14.473 -1.199 1.00 37.44 247 GLY A N 1
ATOM 1957 C CA . GLY A 1 247 ? -8.095 15.900 -0.883 1.00 37.44 247 GLY A CA 1
ATOM 1958 C C . GLY A 1 247 ? -6.713 16.362 -0.413 1.00 37.44 247 GLY A C 1
ATOM 1959 O O . GLY A 1 247 ? -6.060 15.634 0.342 1.00 37.44 247 GLY A O 1
ATOM 1960 N N . GLY A 1 248 ? -6.241 17.499 -0.928 1.00 31.20 248 GLY A N 1
ATOM 1961 C CA . GLY A 1 248 ? -4.914 18.048 -0.652 1.00 31.20 248 GLY A CA 1
ATOM 1962 C C . GLY A 1 248 ? -4.607 18.172 0.841 1.00 31.20 248 GLY A C 1
ATOM 1963 O O . GLY A 1 248 ? -5.492 18.293 1.688 1.00 31.20 248 GLY A O 1
ATOM 1964 N N . ILE A 1 249 ? -3.320 18.116 1.164 1.00 31.48 249 ILE A N 1
ATOM 1965 C CA . ILE A 1 249 ? -2.815 18.423 2.497 1.00 31.48 249 ILE A CA 1
ATOM 1966 C C . ILE A 1 249 ? -2.925 19.942 2.661 1.00 31.48 249 ILE A C 1
ATOM 1968 O O . ILE A 1 249 ? -2.254 20.675 1.943 1.00 31.48 249 ILE A O 1
ATOM 1972 N N . THR A 1 250 ? -3.725 20.436 3.607 1.00 30.14 250 THR A N 1
ATOM 1973 C CA . THR A 1 250 ? -3.412 21.729 4.227 1.00 30.14 250 THR A CA 1
ATOM 1974 C C . THR A 1 250 ? -2.222 21.482 5.158 1.00 30.14 250 THR A C 1
ATOM 1976 O O . THR A 1 250 ? -2.403 20.753 6.146 1.00 30.14 250 THR A O 1
ATOM 1979 N N . PRO A 1 251 ? -1.009 21.987 4.854 1.00 27.55 251 PRO A N 1
ATOM 1980 C CA . PRO A 1 251 ? 0.113 21.864 5.775 1.00 27.55 251 PRO A CA 1
ATOM 1981 C C . PRO A 1 251 ? -0.269 22.538 7.094 1.00 27.55 251 PRO A C 1
ATOM 1983 O O . PRO A 1 251 ? -0.854 23.625 7.097 1.00 27.55 251 PRO A O 1
ATOM 1986 N N . TYR A 1 252 ? -0.004 21.858 8.207 1.00 32.16 252 TYR A N 1
ATOM 1987 C CA . TYR A 1 252 ? -0.033 22.497 9.514 1.00 32.16 252 TYR A CA 1
ATOM 1988 C C . TYR A 1 252 ? 1.272 23.282 9.637 1.00 32.16 252 TYR A C 1
ATOM 1990 O O . TYR A 1 252 ? 2.345 22.692 9.611 1.00 32.16 252 TYR A O 1
ATOM 1998 N N . VAL A 1 253 ? 1.176 24.607 9.699 1.00 34.03 253 VAL A N 1
ATOM 1999 C CA . VAL A 1 253 ? 2.314 25.483 9.989 1.00 34.03 253 VAL A CA 1
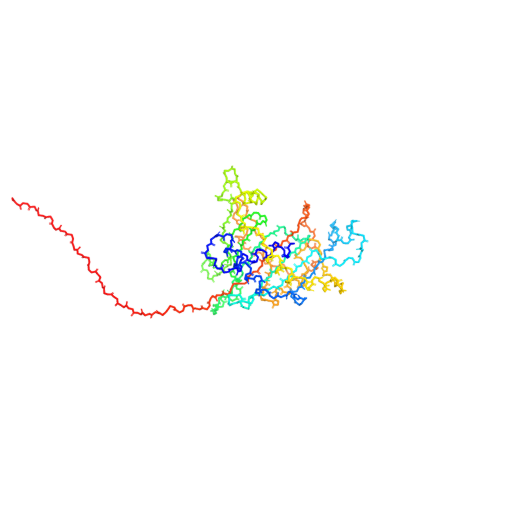ATOM 2000 C C . VAL A 1 253 ? 2.186 25.871 11.453 1.00 34.03 253 VAL A C 1
ATOM 2002 O O . VAL A 1 253 ? 1.133 26.354 11.871 1.00 34.03 253 VAL A O 1
ATOM 2005 N N . GLU A 1 254 ? 3.228 25.627 12.242 1.00 30.83 254 GLU A N 1
ATOM 2006 C CA . GLU A 1 254 ? 3.236 25.945 13.667 1.00 30.83 254 GLU A CA 1
ATOM 2007 C C . GLU A 1 254 ? 2.874 27.425 13.894 1.00 30.83 254 GLU A C 1
ATOM 2009 O O . GLU A 1 254 ? 3.439 28.329 13.277 1.00 30.83 254 GLU A O 1
ATOM 2014 N N . GLY A 1 255 ? 1.857 27.677 14.722 1.00 36.31 255 GLY A N 1
ATOM 2015 C CA . GLY A 1 255 ? 1.349 29.028 14.984 1.00 36.31 255 GLY A CA 1
ATOM 2016 C C . GLY A 1 255 ? 0.379 29.605 13.940 1.00 36.31 255 GLY A C 1
ATOM 2017 O O . GLY A 1 255 ? -0.109 30.716 14.146 1.00 36.31 255 GLY A O 1
ATOM 2018 N N . GLN A 1 256 ? 0.037 28.883 12.864 1.00 31.02 256 GLN A N 1
ATOM 2019 C CA . GLN A 1 256 ? -1.033 29.272 11.935 1.00 31.02 256 GLN A CA 1
ATOM 2020 C C . GLN A 1 256 ? -2.181 28.249 11.941 1.00 31.02 256 GLN A C 1
ATOM 2022 O O . GLN A 1 256 ? -1.953 27.060 11.711 1.00 31.02 256 GLN A O 1
ATOM 2027 N N . PRO A 1 257 ? -3.438 28.678 12.168 1.00 33.06 257 PRO A N 1
ATOM 2028 C CA . PRO A 1 257 ? -4.575 27.781 12.025 1.00 33.06 257 PRO A CA 1
ATOM 2029 C C . PRO A 1 257 ? -4.660 27.292 10.560 1.00 33.06 257 PRO A C 1
ATOM 2031 O O . PRO A 1 257 ? -4.401 28.080 9.647 1.00 33.06 257 PRO A O 1
ATOM 2034 N N . PRO A 1 258 ? -4.982 26.007 10.299 1.00 35.81 258 PRO A N 1
ATOM 2035 C CA . PRO A 1 258 ? -5.023 25.448 8.946 1.00 35.81 258 PRO A CA 1
ATOM 2036 C C . PRO A 1 258 ? -5.870 26.299 7.990 1.00 35.81 258 PRO A C 1
ATOM 2038 O O . PRO A 1 258 ? -6.955 26.749 8.340 1.00 35.81 258 PRO A O 1
ATOM 2041 N N . LYS A 1 259 ? -5.400 26.503 6.750 1.00 37.09 259 LYS A N 1
ATOM 2042 C CA . LYS A 1 259 ? -6.069 27.363 5.747 1.00 37.09 259 LYS A CA 1
ATOM 2043 C C . LYS A 1 259 ? -7.539 27.009 5.457 1.00 37.09 259 LYS A C 1
ATOM 2045 O O . LYS A 1 259 ? -8.233 27.832 4.877 1.00 37.09 259 LYS A O 1
ATOM 2050 N N . SER A 1 260 ? -8.038 25.857 5.914 1.00 38.81 260 SER A N 1
ATOM 2051 C CA . SER A 1 260 ? -9.462 25.490 5.877 1.00 38.81 260 SER A CA 1
ATOM 2052 C C . SER A 1 260 ? -10.378 26.381 6.735 1.00 38.81 260 SER A C 1
ATOM 2054 O O . SER A 1 260 ? -11.583 26.161 6.747 1.00 38.81 260 SER A O 1
ATOM 2056 N N . TYR A 1 261 ? -9.840 27.364 7.469 1.00 36.16 261 TYR A N 1
ATOM 2057 C CA . TYR A 1 261 ? -10.632 28.396 8.152 1.00 36.16 261 TYR A CA 1
ATOM 2058 C C . TYR A 1 261 ? -11.009 29.593 7.261 1.00 36.16 261 TYR A C 1
ATOM 2060 O O . TYR A 1 261 ? -11.812 30.422 7.688 1.00 36.16 261 TYR A O 1
ATOM 2068 N N . ALA A 1 262 ? -10.462 29.706 6.046 1.00 29.25 262 ALA A N 1
ATOM 2069 C CA . ALA A 1 262 ? -10.944 30.660 5.052 1.00 29.25 262 ALA A CA 1
ATOM 2070 C C . ALA A 1 262 ? -11.952 29.949 4.142 1.00 29.25 262 ALA A C 1
ATOM 2072 O O . ALA A 1 262 ? -11.654 28.877 3.617 1.00 29.25 262 ALA A O 1
ATOM 2073 N N . ALA A 1 263 ? -13.146 30.530 4.008 1.00 29.55 263 ALA A N 1
ATOM 2074 C CA . ALA A 1 263 ? -14.182 30.065 3.094 1.00 29.55 263 ALA A CA 1
ATOM 2075 C C . ALA A 1 263 ? -13.591 29.800 1.700 1.00 29.55 263 ALA A C 1
ATOM 2077 O O . ALA A 1 263 ? -12.802 30.603 1.202 1.00 29.55 263 ALA A O 1
ATOM 2078 N N . GLU A 1 264 ? -13.953 28.661 1.111 1.00 32.03 264 GLU A N 1
ATOM 2079 C CA . GLU A 1 264 ? -13.589 28.307 -0.259 1.00 32.03 264 GLU A CA 1
ATOM 2080 C C . GLU A 1 264 ? -14.077 29.414 -1.209 1.00 32.03 264 GLU A C 1
ATOM 2082 O O . GLU A 1 264 ? -15.261 29.753 -1.218 1.00 32.03 264 GLU A O 1
ATOM 2087 N N . GLU A 1 265 ? -13.159 30.010 -1.975 1.00 28.89 265 GLU A N 1
ATOM 2088 C CA . GLU A 1 265 ? -13.522 30.810 -3.145 1.00 28.89 265 GLU A CA 1
ATOM 2089 C C . GLU A 1 265 ? -14.113 29.870 -4.206 1.00 28.89 265 GLU A C 1
ATOM 2091 O O . GLU A 1 265 ? -13.581 28.784 -4.451 1.00 28.89 265 GLU A O 1
ATOM 2096 N N . GLU A 1 266 ? -15.239 30.284 -4.793 1.00 26.34 266 GLU A N 1
ATOM 2097 C CA . GLU A 1 266 ? -15.953 29.555 -5.845 1.00 26.34 266 GLU A CA 1
ATOM 2098 C C . GLU A 1 266 ? -15.028 29.163 -7.015 1.00 26.34 266 GLU A C 1
ATOM 2100 O O . GLU A 1 266 ? -14.079 29.890 -7.331 1.00 26.34 266 GLU A O 1
ATOM 2105 N N . PRO A 1 267 ? -15.293 28.028 -7.692 1.00 28.84 267 PRO A N 1
ATOM 2106 C CA . PRO A 1 267 ? -14.489 27.611 -8.833 1.00 28.84 267 PRO A CA 1
ATOM 2107 C C . PRO A 1 267 ? -14.604 28.643 -9.969 1.00 28.84 267 PRO A C 1
ATOM 2109 O O . PRO A 1 267 ? -15.715 29.086 -10.269 1.00 28.84 267 PRO A O 1
ATOM 2112 N N . PRO A 1 268 ? -13.497 29.031 -10.630 1.00 28.22 268 PRO A N 1
ATOM 2113 C CA . PRO A 1 268 ? -13.584 29.885 -11.801 1.00 28.22 268 PRO A CA 1
ATOM 2114 C C . PRO A 1 268 ? -14.252 29.134 -12.958 1.00 28.22 268 PRO A C 1
ATOM 2116 O O . PRO A 1 268 ? -13.981 27.957 -13.198 1.00 28.22 268 PRO A O 1
ATOM 2119 N N . ASP A 1 269 ? -15.126 29.870 -13.639 1.00 26.30 269 ASP A N 1
ATOM 2120 C CA . ASP A 1 269 ? -15.901 29.498 -14.822 1.00 26.30 269 ASP A CA 1
ATOM 2121 C C . ASP A 1 269 ? -15.034 28.869 -15.931 1.00 26.30 269 ASP A C 1
ATOM 2123 O O . ASP A 1 269 ? -13.874 29.243 -16.136 1.00 26.30 269 ASP A O 1
ATOM 2127 N N . ASP A 1 270 ? -15.617 27.902 -16.638 1.00 37.25 270 ASP A N 1
ATOM 2128 C CA . ASP A 1 270 ? -14.963 27.059 -17.637 1.00 37.25 270 ASP A CA 1
ATOM 2129 C C . ASP A 1 270 ? -14.323 27.883 -18.766 1.00 37.25 270 ASP A C 1
ATOM 2131 O O . ASP A 1 270 ? -14.988 28.588 -19.529 1.00 37.25 270 ASP A O 1
ATOM 2135 N N . GLY A 1 271 ? -13.009 27.718 -18.947 1.00 29.41 271 GLY A N 1
ATOM 2136 C CA . GLY A 1 271 ? -12.301 28.280 -20.090 1.00 29.41 271 GLY A CA 1
ATOM 2137 C C . GLY A 1 271 ? -10.791 28.050 -20.075 1.00 29.41 271 GLY A C 1
ATOM 2138 O O . GLY A 1 271 ? -10.051 28.877 -19.562 1.00 29.41 271 GLY A O 1
ATOM 2139 N N . MET A 1 272 ? -10.351 26.994 -20.773 1.00 26.02 272 MET A N 1
ATOM 2140 C CA . MET A 1 272 ? -8.985 26.712 -21.275 1.00 26.02 272 MET A CA 1
ATOM 2141 C C . MET A 1 272 ? -8.099 25.690 -20.521 1.00 26.02 272 MET A C 1
ATOM 2143 O O . MET A 1 272 ? -7.488 25.960 -19.496 1.00 26.02 272 MET A O 1
ATOM 2147 N N . SER A 1 273 ? -7.946 24.529 -21.178 1.00 28.59 273 SER A N 1
ATOM 2148 C CA . SER A 1 273 ? -6.828 23.559 -21.185 1.00 28.59 273 SER A CA 1
ATOM 2149 C C . SER A 1 273 ? -6.115 23.206 -19.863 1.00 28.59 273 SER A C 1
ATOM 2151 O O . SER A 1 273 ? -5.126 23.829 -19.474 1.00 28.59 273 SER A O 1
ATOM 2153 N N . GLU A 1 274 ? -6.494 22.063 -19.284 1.00 30.06 274 GLU A N 1
ATOM 2154 C CA . GLU A 1 274 ? -5.883 21.414 -18.105 1.00 30.06 274 GLU A CA 1
ATOM 2155 C C . GLU A 1 274 ? -4.427 20.915 -18.271 1.00 30.06 274 GLU A C 1
ATOM 2157 O O . GLU A 1 274 ? -3.847 20.364 -17.337 1.00 30.06 274 GLU A O 1
ATOM 2162 N N . SER A 1 275 ? -3.768 21.116 -19.414 1.00 31.72 275 SER A N 1
ATOM 2163 C CA . SER A 1 275 ? -2.399 20.615 -19.628 1.00 31.72 275 SER A CA 1
ATOM 2164 C C . SER A 1 275 ? -1.286 21.513 -19.064 1.00 31.72 275 SER A C 1
ATOM 2166 O O . SER A 1 275 ? -0.137 21.080 -19.011 1.00 31.72 275 SER A O 1
ATOM 2168 N N . ALA A 1 276 ? -1.585 22.752 -18.651 1.00 28.28 276 ALA A N 1
ATOM 2169 C CA . ALA A 1 276 ? -0.561 23.737 -18.270 1.00 28.28 276 ALA A CA 1
ATOM 2170 C C . ALA A 1 276 ? -0.340 23.899 -16.749 1.00 28.28 276 ALA A C 1
ATOM 2172 O O . ALA A 1 276 ? 0.735 24.328 -16.333 1.00 28.28 276 ALA A O 1
ATOM 2173 N N . SER A 1 277 ? -1.314 23.533 -15.907 1.00 38.28 277 SER A N 1
ATOM 2174 C CA . SER A 1 277 ? -1.282 23.851 -14.465 1.00 38.28 277 SER A CA 1
ATOM 2175 C C . SER A 1 277 ? -0.334 22.952 -13.650 1.00 38.28 277 SER A C 1
ATOM 2177 O O . SER A 1 277 ? 0.370 23.423 -12.755 1.00 38.28 277 SER A O 1
ATOM 2179 N N . VAL A 1 278 ? -0.217 21.670 -14.022 1.00 43.09 278 VAL A N 1
ATOM 2180 C CA . VAL A 1 278 ? 0.538 20.644 -13.265 1.00 43.09 278 VAL A CA 1
ATOM 2181 C C . VAL A 1 278 ? 2.045 20.945 -13.171 1.00 43.09 278 VAL A C 1
ATOM 2183 O O . VAL A 1 278 ? 2.719 20.489 -12.253 1.00 43.09 278 VAL A O 1
ATOM 2186 N N . CYS A 1 279 ? 2.590 21.735 -14.096 1.00 36.19 279 CYS A N 1
ATOM 2187 C CA . CYS A 1 279 ? 4.035 21.854 -14.301 1.00 36.19 279 CYS A CA 1
ATOM 2188 C C . CYS A 1 279 ? 4.707 23.013 -13.516 1.00 36.19 279 CYS A C 1
ATOM 2190 O O . CYS A 1 279 ? 5.914 23.202 -13.635 1.00 36.19 279 CYS A O 1
ATOM 2192 N N .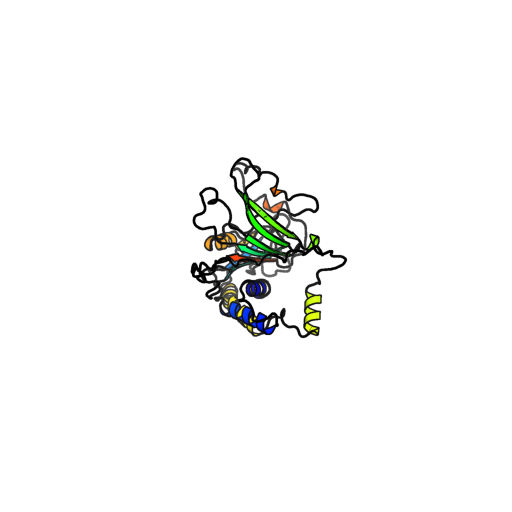 SER A 1 280 ? 3.965 23.800 -12.722 1.00 32.88 280 SER A N 1
ATOM 2193 C CA . SER A 1 280 ? 4.471 25.048 -12.108 1.00 32.88 280 SER A CA 1
ATOM 2194 C C . SER A 1 280 ? 5.022 24.925 -10.673 1.00 32.88 280 SER A C 1
ATOM 2196 O O . SER A 1 280 ? 5.583 25.893 -10.169 1.00 32.88 280 SER A O 1
ATOM 2198 N N . HIS A 1 281 ? 4.902 23.765 -10.011 1.00 36.78 281 HIS A N 1
ATOM 2199 C CA . HIS A 1 281 ? 5.185 23.608 -8.570 1.00 36.78 281 HIS A CA 1
ATOM 2200 C C . HIS A 1 281 ? 6.087 22.400 -8.234 1.00 36.78 281 HIS A C 1
ATOM 2202 O O . HIS A 1 281 ? 5.730 21.570 -7.402 1.00 36.78 281 HIS A O 1
ATOM 2208 N N . LEU A 1 282 ? 7.257 22.259 -8.867 1.00 35.94 282 LEU A N 1
ATOM 2209 C CA . LEU A 1 282 ? 8.183 21.153 -8.566 1.00 35.94 282 LEU A CA 1
ATOM 2210 C C . LEU A 1 282 ? 9.571 21.675 -8.161 1.00 35.94 282 LEU A C 1
ATOM 2212 O O . LEU A 1 282 ? 10.311 22.208 -8.985 1.00 35.94 282 LEU A O 1
ATOM 2216 N N . THR A 1 283 ? 9.937 21.500 -6.886 1.00 31.27 283 THR A N 1
ATOM 2217 C CA . THR A 1 283 ? 11.310 21.669 -6.381 1.00 31.27 283 THR A CA 1
ATOM 2218 C C . THR A 1 283 ? 12.044 20.324 -6.344 1.00 31.27 283 THR A C 1
ATOM 2220 O O . THR A 1 283 ? 11.463 19.259 -6.141 1.00 31.27 283 THR A O 1
ATOM 2223 N N . SER A 1 284 ? 13.350 20.365 -6.607 1.00 27.45 284 SER A N 1
ATOM 2224 C CA . SER A 1 284 ? 14.211 19.201 -6.826 1.00 27.45 284 SER A CA 1
ATOM 2225 C C . SER A 1 284 ? 14.413 18.353 -5.564 1.00 27.45 284 SER A C 1
ATOM 2227 O O . SER A 1 284 ? 15.081 18.803 -4.636 1.00 27.45 284 SER A O 1
ATOM 2229 N N . THR A 1 285 ? 13.949 17.099 -5.557 1.00 29.06 285 THR A N 1
ATOM 2230 C CA . THR A 1 285 ? 14.457 16.061 -4.638 1.00 29.06 285 THR A CA 1
ATOM 2231 C C . THR A 1 285 ? 14.563 14.698 -5.334 1.00 29.06 285 THR A C 1
ATOM 2233 O O . THR A 1 285 ? 13.743 14.325 -6.172 1.00 29.06 285 THR A O 1
ATOM 2236 N N . THR A 1 286 ? 15.635 13.970 -5.021 1.00 28.03 286 THR A N 1
ATOM 2237 C CA . THR A 1 286 ? 15.999 12.647 -5.554 1.00 28.03 286 THR A CA 1
ATOM 2238 C C . THR A 1 286 ? 15.027 11.548 -5.111 1.00 28.03 286 THR A C 1
ATOM 2240 O O . THR A 1 286 ? 14.639 11.472 -3.948 1.00 28.03 286 THR A O 1
ATOM 2243 N N . SER A 1 287 ? 14.630 10.678 -6.048 1.00 30.16 287 SER A N 1
ATOM 2244 C CA . SER A 1 287 ? 13.486 9.770 -5.897 1.00 30.16 287 SER A CA 1
ATOM 2245 C C . SER A 1 287 ? 13.814 8.444 -5.195 1.00 30.16 287 SER A C 1
ATOM 2247 O O . SER A 1 287 ? 14.550 7.608 -5.729 1.00 30.16 287 SER A O 1
ATOM 2249 N N . HIS A 1 288 ? 13.164 8.179 -4.064 1.00 32.44 288 HIS A N 1
ATOM 2250 C CA . HIS A 1 288 ? 12.870 6.822 -3.584 1.00 32.44 288 HIS A CA 1
ATOM 2251 C C . HIS A 1 288 ? 11.368 6.549 -3.779 1.00 32.44 288 HIS A C 1
ATOM 2253 O O . HIS A 1 288 ? 10.582 7.482 -3.877 1.00 32.44 288 HIS A O 1
ATOM 2259 N N . GLY A 1 289 ? 10.962 5.292 -3.990 1.00 30.64 289 GLY A N 1
ATOM 2260 C CA . GLY A 1 289 ? 9.572 4.959 -4.347 1.00 30.64 289 GLY A CA 1
ATOM 2261 C C . GLY A 1 289 ? 8.581 5.232 -3.209 1.00 30.64 289 GLY A C 1
ATOM 2262 O O . GLY A 1 289 ? 8.866 4.895 -2.065 1.00 30.64 289 GLY A O 1
ATOM 2263 N N . HIS A 1 290 ? 7.413 5.797 -3.529 1.00 52.97 290 HIS A N 1
ATOM 2264 C CA . HIS A 1 290 ? 6.377 6.189 -2.563 1.00 52.97 290 HIS A CA 1
ATOM 2265 C C . HIS A 1 290 ? 5.164 5.262 -2.647 1.00 52.97 290 HIS A C 1
ATOM 2267 O O . HIS A 1 290 ? 4.913 4.692 -3.711 1.00 52.97 290 HIS A O 1
ATOM 2273 N N . GLY A 1 291 ? 4.387 5.126 -1.569 1.00 30.78 291 GLY A N 1
ATOM 2274 C CA . GLY A 1 291 ? 3.154 4.345 -1.613 1.00 30.78 291 GLY A CA 1
ATOM 2275 C C . GLY A 1 291 ? 2.149 4.665 -0.509 1.00 30.78 291 GLY A C 1
ATOM 2276 O O . GLY A 1 291 ? 2.531 4.983 0.606 1.00 30.78 291 GLY A O 1
ATOM 2277 N N . SER A 1 292 ? 0.862 4.571 -0.827 1.00 37.38 292 SER A N 1
ATOM 2278 C CA . SER A 1 292 ? -0.281 4.766 0.063 1.00 37.38 292 SER A CA 1
ATOM 2279 C C . SER A 1 292 ? -1.182 3.529 0.021 1.00 37.38 292 SER A C 1
ATOM 2281 O O . SER A 1 292 ? -1.367 2.926 -1.037 1.00 37.38 292 SER A O 1
ATOM 2283 N N . LEU A 1 293 ? -1.719 3.148 1.178 1.00 36.75 293 LEU A N 1
ATOM 2284 C CA . LEU A 1 293 ? -2.717 2.094 1.348 1.00 36.75 293 LEU A CA 1
ATOM 2285 C C . LEU A 1 293 ? -4.051 2.748 1.726 1.00 36.75 293 LEU A C 1
ATOM 2287 O O . LEU A 1 293 ? -4.088 3.572 2.638 1.00 36.75 293 LEU A O 1
ATOM 2291 N N . VAL A 1 294 ? -5.147 2.371 1.071 1.00 43.03 294 VAL A N 1
ATOM 2292 C CA . VAL A 1 294 ? -6.496 2.831 1.423 1.00 43.03 294 VAL A CA 1
ATOM 2293 C C . VAL A 1 294 ? -7.416 1.637 1.670 1.00 43.03 294 VAL A C 1
ATOM 2295 O O . VAL A 1 294 ? -7.471 0.722 0.853 1.00 43.03 294 VAL A O 1
ATOM 2298 N N . VAL A 1 295 ? -8.121 1.645 2.802 1.00 29.36 295 VAL A N 1
ATOM 2299 C CA . VAL A 1 295 ? -8.950 0.546 3.313 1.00 29.36 295 VAL A CA 1
ATOM 2300 C C . VAL A 1 295 ? -10.347 1.072 3.671 1.00 29.36 295 VAL A C 1
ATOM 2302 O O . VAL A 1 295 ? -10.464 1.954 4.510 1.00 29.36 295 VAL A O 1
ATOM 2305 N N . PRO A 1 296 ? -11.437 0.582 3.083 1.00 27.05 296 PRO A N 1
ATOM 2306 C CA . PRO A 1 296 ? -12.776 0.831 3.595 1.00 27.05 296 PRO A CA 1
ATOM 2307 C C . PRO A 1 296 ? -13.007 0.044 4.896 1.00 27.05 296 PRO A C 1
ATOM 2309 O O . PRO A 1 296 ? -12.507 -1.065 5.029 1.00 27.05 296 PRO A O 1
ATOM 2312 N N . PHE A 1 297 ? -13.747 0.566 5.874 1.00 29.25 297 PHE A N 1
ATOM 2313 C CA . PHE A 1 297 ? -14.077 -0.196 7.093 1.00 29.25 297 PHE A CA 1
ATOM 2314 C C . PHE A 1 297 ? -15.543 -0.640 7.103 1.00 29.25 297 PHE A C 1
ATOM 2316 O O . PHE A 1 297 ? -16.437 0.208 7.091 1.00 29.25 297 PHE A O 1
ATOM 2323 N N . ALA A 1 298 ? -15.778 -1.954 7.187 1.00 27.12 298 ALA A N 1
ATOM 2324 C CA . ALA A 1 298 ? -17.096 -2.544 7.406 1.00 27.12 298 ALA A CA 1
ATOM 2325 C C . ALA A 1 298 ? -17.431 -2.576 8.905 1.00 27.12 298 ALA A C 1
ATOM 2327 O O . ALA A 1 298 ? -16.629 -3.008 9.736 1.00 27.12 298 ALA A O 1
ATOM 2328 N N . ALA A 1 299 ? -18.634 -2.120 9.257 1.00 25.55 299 ALA A N 1
ATOM 2329 C CA . ALA A 1 299 ? -19.177 -2.311 10.594 1.00 25.55 299 ALA A CA 1
ATOM 2330 C C . ALA A 1 299 ? -19.420 -3.809 10.845 1.00 25.55 299 ALA A C 1
ATOM 2332 O O . ALA A 1 299 ? -19.935 -4.518 9.981 1.00 25.55 299 ALA A O 1
ATOM 2333 N N . LEU A 1 300 ? -19.045 -4.275 12.038 1.00 23.88 300 LEU A N 1
ATOM 2334 C CA . LEU A 1 300 ? -19.322 -5.626 12.528 1.00 23.88 300 LEU A CA 1
ATOM 2335 C C . LEU A 1 300 ? -20.826 -5.947 12.404 1.00 23.88 300 LEU A C 1
ATOM 2337 O O . LEU A 1 300 ? -21.638 -5.084 12.750 1.00 23.88 300 LEU A O 1
ATOM 2341 N N . PRO A 1 301 ? -21.231 -7.169 12.008 1.00 22.89 301 PRO A N 1
ATOM 2342 C CA . PRO A 1 301 ? -22.583 -7.626 12.287 1.00 22.89 301 PRO A CA 1
ATOM 2343 C C . PRO A 1 301 ? -22.768 -7.691 13.808 1.00 22.89 301 PRO A C 1
ATOM 2345 O O . PRO A 1 301 ? -21.909 -8.191 14.537 1.00 22.89 301 PRO A O 1
ATOM 2348 N N . GLU A 1 302 ? -23.876 -7.118 14.270 1.00 23.16 302 GLU A N 1
ATOM 2349 C CA . GLU A 1 302 ? -24.260 -6.975 15.671 1.00 23.16 302 GLU A CA 1
ATOM 2350 C C . GLU A 1 302 ? -24.006 -8.257 16.482 1.00 23.16 302 GLU A C 1
ATOM 2352 O O . GLU A 1 302 ? -24.645 -9.290 16.276 1.00 23.16 302 GLU A O 1
ATOM 2357 N N . ILE A 1 303 ? -23.121 -8.179 17.480 1.00 23.05 303 ILE A N 1
ATOM 2358 C CA . ILE A 1 303 ? -23.240 -9.057 18.643 1.00 23.05 303 ILE A CA 1
ATOM 2359 C C . ILE A 1 303 ? -24.452 -8.528 19.402 1.00 23.05 303 ILE A C 1
ATOM 2361 O O . ILE A 1 303 ? -24.385 -7.477 20.039 1.00 23.05 303 ILE A O 1
ATOM 2365 N N . GLY A 1 304 ? -25.574 -9.235 19.270 1.00 22.03 304 GLY A N 1
ATOM 2366 C CA . GLY A 1 304 ? -26.826 -8.914 19.936 1.00 22.03 304 GLY A CA 1
ATOM 2367 C C . GLY A 1 304 ? -26.627 -8.743 21.438 1.00 22.03 304 GLY A C 1
ATOM 2368 O O . GLY A 1 304 ? -26.519 -9.715 22.185 1.00 22.03 304 GLY A O 1
ATOM 2369 N N . VAL A 1 305 ? -26.631 -7.493 21.896 1.00 22.80 305 VAL A N 1
ATOM 2370 C CA . VAL A 1 305 ? -26.909 -7.184 23.294 1.00 22.80 305 VAL A CA 1
ATOM 2371 C C . VAL A 1 305 ? -28.419 -7.290 23.441 1.00 22.80 305 VAL A C 1
ATOM 2373 O O . VAL A 1 305 ? -29.165 -6.356 23.160 1.00 22.80 305 VAL A O 1
ATOM 2376 N N . SER A 1 306 ? -28.875 -8.474 23.846 1.00 22.33 306 SER A N 1
ATOM 2377 C CA . SER A 1 306 ? -30.224 -8.663 24.366 1.00 22.33 306 SER A CA 1
ATOM 2378 C C . SER A 1 306 ? -30.422 -7.702 25.537 1.00 22.33 306 SER A C 1
ATOM 2380 O O . SER A 1 306 ? -29.925 -7.935 26.640 1.00 22.33 306 SER A O 1
ATOM 2382 N N . ALA A 1 307 ? -31.158 -6.618 25.300 1.00 24.08 307 ALA A N 1
ATOM 2383 C CA . ALA A 1 307 ? -31.699 -5.771 26.345 1.00 24.08 307 ALA A CA 1
ATOM 2384 C C . ALA A 1 307 ? -32.769 -6.559 27.118 1.00 24.08 307 ALA A C 1
ATOM 2386 O O . ALA A 1 307 ? -33.961 -6.466 26.841 1.00 24.08 307 ALA A O 1
ATOM 2387 N N . THR A 1 308 ? -32.353 -7.351 28.104 1.00 24.00 308 THR A N 1
ATOM 2388 C CA . THR A 1 308 ? -33.255 -7.767 29.179 1.00 24.00 308 THR A CA 1
ATOM 2389 C C . THR A 1 308 ? -33.343 -6.626 30.179 1.00 24.00 308 THR A C 1
ATOM 2391 O O . THR A 1 308 ? -32.411 -6.376 30.944 1.00 24.00 308 THR A O 1
ATOM 2394 N N . SER A 1 309 ? -34.474 -5.925 30.167 1.00 26.22 309 SER A N 1
ATOM 2395 C CA . SER A 1 309 ? -34.884 -5.006 31.222 1.00 26.22 309 SER A CA 1
ATOM 2396 C C . SER A 1 309 ? -35.036 -5.774 32.539 1.00 26.22 309 SER A C 1
ATOM 2398 O O . SER A 1 309 ? -36.086 -6.352 32.815 1.00 26.22 309 SER A O 1
ATOM 2400 N N . ALA A 1 310 ? -33.986 -5.793 33.354 1.00 26.67 310 ALA A N 1
ATOM 2401 C CA . ALA A 1 310 ? -34.060 -6.199 34.749 1.00 26.67 310 ALA A CA 1
ATOM 2402 C C . ALA A 1 310 ? -34.070 -4.933 35.611 1.00 26.67 310 ALA A C 1
ATOM 2404 O O . ALA A 1 310 ? -33.032 -4.342 35.904 1.00 26.67 310 ALA A O 1
ATOM 2405 N N . SER A 1 311 ? -35.267 -4.492 35.997 1.00 29.92 311 SER A N 1
ATOM 2406 C CA . SER A 1 311 ? -35.443 -3.558 37.105 1.00 29.92 311 SER A CA 1
ATOM 2407 C C . SER A 1 311 ? -34.948 -4.235 38.385 1.00 29.92 311 SER A C 1
ATOM 2409 O O . SER A 1 311 ? -35.562 -5.201 38.837 1.00 29.92 311 SER A O 1
ATOM 2411 N N . SER A 1 312 ? -33.854 -3.742 38.961 1.00 27.58 312 SER A N 1
ATOM 2412 C CA . SER A 1 312 ? -33.384 -4.163 40.285 1.00 27.58 312 SER A CA 1
ATOM 2413 C C . SER A 1 312 ? -33.532 -3.001 41.277 1.00 27.58 312 SER A C 1
ATOM 2415 O O . SER A 1 312 ? -33.334 -1.847 40.886 1.00 27.58 312 SER A O 1
ATOM 2417 N N . PRO A 1 313 ? -33.950 -3.271 42.526 1.00 28.38 313 PRO A N 1
ATOM 2418 C CA . PRO A 1 313 ? -34.499 -2.271 43.430 1.00 28.38 313 PRO A CA 1
ATOM 2419 C C . PRO A 1 313 ? -33.418 -1.396 44.071 1.00 28.38 313 PRO A C 1
ATOM 2421 O O . PRO A 1 313 ? -32.259 -1.786 44.211 1.00 28.38 313 PRO A O 1
ATOM 2424 N N . ALA A 1 314 ? -33.836 -0.196 44.472 1.00 29.95 314 ALA A N 1
ATOM 2425 C CA . ALA A 1 314 ? -33.022 0.784 45.171 1.00 29.95 314 ALA A CA 1
ATOM 2426 C C . ALA A 1 314 ? -32.393 0.196 46.446 1.00 29.95 314 ALA A C 1
ATOM 2428 O O . ALA A 1 314 ? -33.087 -0.298 47.332 1.00 29.95 314 ALA A O 1
ATOM 2429 N N . VAL A 1 315 ? -31.068 0.293 46.539 1.00 32.78 315 VAL A N 1
ATOM 2430 C CA . VAL A 1 315 ? -30.307 0.036 47.763 1.00 32.78 315 VAL A CA 1
ATOM 2431 C C . VAL A 1 315 ? -30.387 1.294 48.631 1.00 32.78 315 VAL A C 1
ATOM 2433 O O . VAL A 1 315 ? -29.750 2.306 48.332 1.00 32.78 315 VAL A O 1
ATOM 2436 N N . GLU A 1 316 ? -31.191 1.243 49.693 1.00 32.06 316 GLU A N 1
ATOM 2437 C CA . GLU A 1 316 ? -31.193 2.248 50.760 1.00 32.06 316 GLU A CA 1
ATOM 2438 C C . GLU A 1 316 ? -29.830 2.269 51.468 1.00 32.06 316 GLU A C 1
ATOM 2440 O O . GLU A 1 316 ? -29.334 1.251 51.952 1.00 32.06 316 GLU A O 1
ATOM 2445 N N . ARG A 1 317 ? -29.211 3.453 51.537 1.00 33.38 317 ARG A N 1
ATOM 2446 C CA . ARG A 1 317 ? -28.018 3.686 52.360 1.00 33.38 317 ARG A CA 1
ATOM 2447 C C . ARG A 1 317 ? -28.437 3.824 53.830 1.00 33.38 317 ARG A C 1
ATOM 2449 O O . ARG A 1 317 ? -29.330 4.623 54.108 1.00 33.38 317 ARG A O 1
ATOM 2456 N N . PRO A 1 318 ? -27.775 3.146 54.782 1.00 34.06 318 PRO A N 1
ATOM 2457 C CA . PRO A 1 318 ? -28.023 3.379 56.198 1.00 34.06 318 PRO A CA 1
ATOM 2458 C C . PRO A 1 318 ? -27.470 4.747 56.632 1.00 34.06 318 PRO A C 1
ATOM 2460 O O . PRO A 1 318 ? -26.381 5.160 56.228 1.00 34.06 318 PRO A O 1
ATOM 2463 N N . ALA A 1 319 ? -28.249 5.458 57.450 1.00 40.12 319 ALA A N 1
ATOM 2464 C CA . ALA A 1 319 ? -27.927 6.775 57.996 1.00 40.12 319 ALA A CA 1
ATOM 2465 C C . ALA A 1 319 ? -26.755 6.733 59.007 1.00 40.12 319 ALA A C 1
ATOM 2467 O O . ALA A 1 319 ? -26.579 5.724 59.695 1.00 40.12 319 ALA A O 1
ATOM 2468 N N . PRO A 1 320 ? -25.971 7.821 59.149 1.00 40.34 320 PRO A N 1
ATOM 2469 C CA . PRO A 1 320 ? -24.861 7.884 60.101 1.00 40.34 320 PRO A CA 1
ATOM 2470 C C . PRO A 1 320 ? -25.347 7.983 61.564 1.00 40.34 320 PRO A C 1
ATOM 2472 O O . PRO A 1 320 ? -26.429 8.520 61.823 1.00 40.34 320 PRO A O 1
ATOM 2475 N N . PRO A 1 321 ? -24.558 7.495 62.543 1.00 42.47 321 PRO A N 1
ATOM 2476 C CA . PRO A 1 321 ? -24.949 7.485 63.949 1.00 42.47 321 PRO A CA 1
ATOM 2477 C C . PRO A 1 321 ? -25.000 8.901 64.543 1.00 42.47 321 PRO A C 1
ATOM 2479 O O . PRO A 1 321 ? -24.102 9.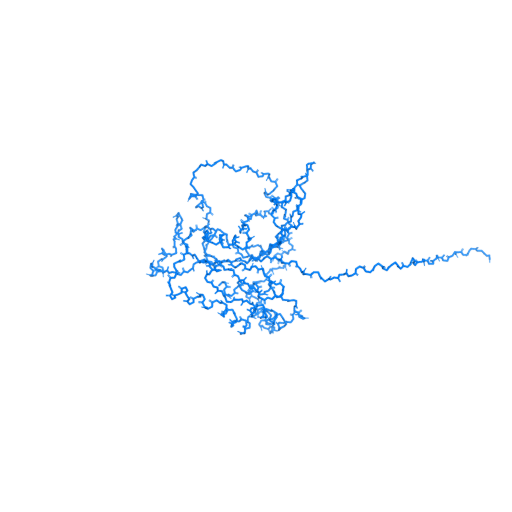719 64.344 1.00 42.47 321 PRO A O 1
ATOM 2482 N N . LYS A 1 322 ? -26.067 9.172 65.305 1.00 40.53 322 LYS A N 1
ATOM 2483 C CA . LYS A 1 322 ? -26.267 10.414 66.062 1.00 40.53 322 LYS A CA 1
ATOM 2484 C C . LYS A 1 322 ? -25.274 10.508 67.223 1.00 40.53 322 LYS A C 1
ATOM 2486 O O . LYS A 1 322 ? -25.147 9.579 68.016 1.00 40.53 322 LYS A O 1
ATOM 2491 N N . SER A 1 323 ? -24.640 11.669 67.349 1.00 37.41 323 SER A N 1
ATOM 2492 C CA . SER A 1 323 ? -23.883 12.104 68.522 1.00 37.41 323 SER A CA 1
ATOM 2493 C C . SER A 1 323 ? -24.772 12.121 69.772 1.00 37.41 323 SER A C 1
ATOM 2495 O O . SER A 1 323 ? -25.786 12.822 69.788 1.00 37.41 323 SER A O 1
ATOM 2497 N N . MET A 1 324 ? -24.383 11.401 70.825 1.00 38.28 324 MET A N 1
ATOM 2498 C CA . MET A 1 324 ? -24.925 11.597 72.171 1.00 38.28 324 MET A CA 1
ATOM 2499 C C . MET A 1 324 ? -24.034 12.568 72.951 1.00 38.28 324 MET A C 1
ATOM 2501 O O . MET A 1 324 ? -22.848 12.320 73.150 1.00 38.28 324 MET A O 1
ATOM 2505 N N . SER A 1 325 ? -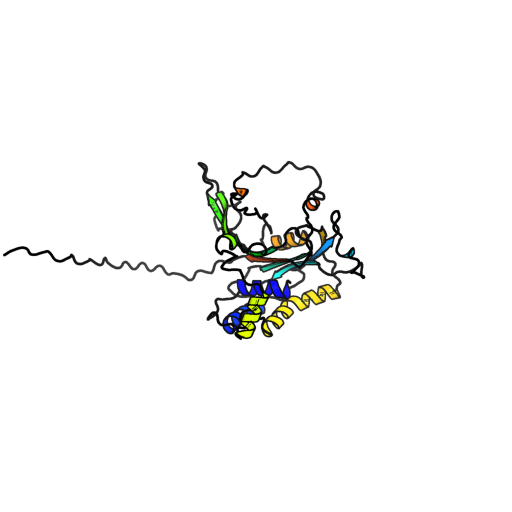24.634 13.677 73.375 1.00 38.25 325 SER A N 1
ATOM 2506 C CA . SER A 1 325 ? -24.115 14.656 74.328 1.00 38.25 325 SER A CA 1
ATOM 2507 C C . SER A 1 325 ? -24.854 14.518 75.670 1.00 38.25 325 SER A C 1
ATOM 2509 O O . SER A 1 325 ? -26.083 14.555 75.656 1.00 38.25 325 SER A O 1
ATOM 2511 N N . GLY A 1 326 ? -24.115 14.461 76.790 1.00 37.59 326 GLY A N 1
ATOM 2512 C CA . GLY A 1 326 ? -24.596 14.602 78.184 1.00 37.59 326 GLY A CA 1
ATOM 2513 C C . GLY A 1 326 ? -25.264 13.345 78.762 1.00 37.59 326 GLY A C 1
ATOM 2514 O O . GLY A 1 326 ? -26.066 12.715 78.087 1.00 37.59 326 GLY A O 1
ATOM 2515 N N . THR A 1 327 ? -24.957 12.882 79.976 1.00 39.62 327 THR A N 1
ATOM 2516 C CA . THR A 1 327 ? -24.585 13.560 81.240 1.00 39.62 327 THR A CA 1
ATOM 2517 C C . THR A 1 327 ? -23.632 12.684 82.041 1.00 39.62 327 THR A C 1
ATOM 2519 O O . THR A 1 327 ? -23.719 11.448 81.872 1.00 39.62 327 THR A O 1
#